Protein AF-A0A960UXB4-F1 (afdb_monomer)

Sequence (337 aa):
MNRWVFRNRTFFLVSVAIFFSSYALIRAERFGGFSSLIGFGCLQDSVCFARLNSHVIPEHAAVFPTGGYDGQFYYYVAAGLYGNQDILDLSSALKDSPGSGRIFVDSLGFRIPRIGFPLLSGWLFLFGASALSFGMPVLLLLSHLLSCWFLFRMRPSAAWLYGFNPVSLLSFGLNLAEPLAMSLAIFASIAMIRPGGMTGSAGNAFRWWSALLALFLALISKETMFVPGVALGWLFLLSAWNRSAAMGTGIKQLMSPPGPVDPAGVGRQKDRSGAVAGLYAIASYWSLPFWIFLAGLAALIWYYIAGFFSGESAAGKLQIPFLGLMDFLRSGQGLSG

Radius of gyration: 26.24 Å; Cα contacts (8 Å, |Δi|>4): 413; chains: 1; bounding box: 66×51×86 Å

Secondary structure (DSSP, 8-state):
--TTGGG-HHHHHHHHHHHHHHHHHHHHHHTTSGGGGT-EEEETTTEEHHHHTGGGS-TT--EESS---HHHHHHHHHHHHHHT--EEEHHHHTTS-TTSS-EEES-HHHHGGGTHHHHHHGGGGGG-HHHHHHHHHHHHHHHHHHHHHHHHHH-HHHHHHHHT-HHHHHHHHTT-SHHHHHHHHHHHHHHHHSPP---SHHHHHHHHHHHHHHHHHHHHH-GGGHHHHHHHHHHHHHHHHHHHHHHHHHHHHHHSPPPSPPS--------HHHHHHHHHHHHHHHHHHHHHHHHHHHHHHHHHHTTTTSSSSTTTTTTHHHHHHHHHHHGGG----

Solvent-accessible surface area (backbone atoms only — not comparable to full-atom values): 17947 Å² total; per-residue (Å²): 133,68,74,65,60,80,67,34,64,67,60,50,51,52,50,39,50,50,54,53,50,52,53,52,48,55,47,12,68,77,44,72,33,69,47,34,41,36,26,35,14,12,50,86,92,80,51,46,48,46,67,45,32,47,92,64,51,43,97,76,49,36,72,36,81,61,56,48,43,74,12,32,52,40,48,48,52,9,43,17,72,54,64,78,27,60,76,39,35,47,82,54,53,81,80,50,70,82,73,77,69,44,35,62,40,90,42,53,56,65,45,61,62,34,40,32,42,22,65,74,41,14,70,35,34,75,72,33,45,57,41,27,54,55,43,46,51,50,50,36,51,52,32,41,50,50,36,30,53,57,35,39,76,75,40,50,70,60,14,55,56,58,55,69,28,64,67,52,52,51,31,49,53,42,35,41,46,59,41,40,21,51,24,27,39,51,51,15,49,52,51,68,70,49,83,73,87,51,92,47,74,66,52,48,49,52,42,50,52,54,18,52,50,27,38,49,47,10,32,33,16,31,70,76,38,34,55,63,37,36,52,50,13,49,55,39,43,53,52,35,49,55,50,45,53,60,47,49,53,53,50,49,62,72,67,49,76,80,69,90,73,72,96,78,74,88,79,80,80,74,61,61,67,57,56,52,51,49,51,53,51,46,54,60,56,43,48,62,26,50,51,43,28,50,50,20,50,50,50,52,51,49,41,51,75,41,38,49,76,67,53,81,35,70,69,58,52,67,66,49,70,57,51,57,48,48,50,57,59,52,65,67,71,66,84,80,126

Mean predicted aligned error: 11.7 Å

Structure (mmCIF, N/CA/C/O backbone):
data_AF-A0A960UXB4-F1
#
_entry.id   AF-A0A960UXB4-F1
#
loop_
_atom_site.group_PDB
_atom_site.id
_atom_site.type_symbol
_atom_site.label_atom_id
_atom_site.label_alt_id
_atom_site.label_comp_id
_atom_site.label_asym_id
_atom_site.label_entity_id
_atom_site.label_seq_id
_atom_site.pdbx_PDB_ins_code
_atom_site.Cartn_x
_atom_site.Cartn_y
_atom_site.Cartn_z
_atom_site.occupancy
_atom_site.B_iso_or_equiv
_atom_site.auth_seq_id
_atom_site.auth_comp_id
_atom_site.auth_asym_id
_atom_site.auth_atom_id
_atom_site.pdbx_PDB_model_num
ATOM 1 N N . MET A 1 1 ? -1.857 -34.295 -10.581 1.00 56.06 1 MET A N 1
ATOM 2 C CA . MET A 1 1 ? -2.629 -33.079 -10.944 1.00 56.06 1 MET A CA 1
ATOM 3 C C . MET A 1 1 ? -2.268 -32.628 -12.352 1.00 56.06 1 MET A C 1
ATOM 5 O O . MET A 1 1 ? -1.094 -32.632 -12.704 1.00 56.06 1 MET A O 1
ATOM 9 N N . ASN A 1 2 ? -3.263 -32.261 -13.160 1.00 64.94 2 ASN A N 1
ATOM 10 C CA . ASN A 1 2 ? -3.086 -31.929 -14.573 1.00 64.94 2 ASN A CA 1
ATOM 11 C C . ASN A 1 2 ? -2.408 -30.547 -14.733 1.00 64.94 2 ASN A C 1
ATOM 13 O O . ASN A 1 2 ? -2.932 -29.548 -14.239 1.00 64.94 2 ASN A O 1
ATOM 17 N N . ARG A 1 3 ? -1.248 -30.465 -15.411 1.00 71.25 3 ARG A N 1
ATOM 18 C CA . ARG A 1 3 ? -0.452 -29.218 -15.566 1.00 71.25 3 ARG A CA 1
ATOM 19 C C . ARG A 1 3 ? -1.244 -28.066 -16.200 1.00 71.25 3 ARG A C 1
ATOM 21 O O . ARG A 1 3 ? -0.897 -26.904 -16.007 1.00 71.25 3 ARG A O 1
ATOM 28 N N . TRP A 1 4 ? -2.313 -28.383 -16.925 1.00 71.75 4 TRP A N 1
ATOM 29 C CA . TRP A 1 4 ? -3.243 -27.420 -17.511 1.00 71.75 4 TRP A CA 1
ATOM 30 C C . TRP A 1 4 ? -3.971 -26.555 -16.474 1.00 71.75 4 TRP A C 1
ATOM 32 O O . TRP A 1 4 ? -4.127 -25.353 -16.684 1.00 71.75 4 TRP A O 1
ATOM 42 N N . VAL A 1 5 ? -4.346 -27.127 -15.327 1.00 73.38 5 VAL A N 1
ATOM 43 C CA . VAL A 1 5 ? -5.081 -26.414 -14.267 1.00 73.38 5 VAL A CA 1
ATOM 44 C C . VAL A 1 5 ? -4.220 -25.298 -13.664 1.00 73.38 5 VAL A C 1
ATOM 46 O O . VAL A 1 5 ? -4.678 -24.170 -13.515 1.00 73.38 5 VAL A O 1
ATOM 49 N N . PHE A 1 6 ? -2.930 -25.559 -13.442 1.00 78.44 6 PHE A N 1
ATOM 50 C CA . PHE A 1 6 ? -1.979 -24.571 -12.912 1.00 78.44 6 PHE A CA 1
ATOM 51 C C . PHE A 1 6 ? -1.611 -23.450 -13.896 1.00 78.44 6 PHE A C 1
ATOM 53 O O . PHE A 1 6 ? -1.007 -22.452 -13.498 1.00 78.44 6 PHE A O 1
ATOM 60 N N . ARG A 1 7 ? -1.970 -23.590 -15.178 1.00 84.50 7 ARG A N 1
ATOM 61 C CA . ARG A 1 7 ? -1.804 -22.544 -16.202 1.00 84.50 7 ARG A CA 1
ATOM 62 C C . ARG A 1 7 ? -3.087 -21.742 -16.431 1.00 84.50 7 ARG A C 1
ATOM 64 O O . ARG A 1 7 ? -3.050 -20.744 -17.147 1.00 84.50 7 ARG A O 1
ATOM 71 N N . ASN A 1 8 ? -4.200 -22.132 -15.810 1.00 91.50 8 ASN A N 1
ATOM 72 C CA . ASN A 1 8 ? -5.455 -21.401 -15.900 1.00 91.50 8 ASN A CA 1
ATOM 73 C C . ASN A 1 8 ? -5.441 -20.201 -14.937 1.00 91.50 8 ASN A C 1
ATOM 75 O O . ASN A 1 8 ? -5.492 -20.352 -13.716 1.00 91.50 8 ASN A O 1
ATOM 79 N N . ARG A 1 9 ? -5.388 -18.990 -15.507 1.00 93.81 9 ARG A N 1
ATOM 80 C CA . ARG A 1 9 ? -5.349 -17.728 -14.753 1.00 93.81 9 ARG A CA 1
ATOM 81 C C . ARG A 1 9 ? -6.591 -17.519 -13.890 1.00 93.81 9 ARG A C 1
ATOM 83 O O . ARG A 1 9 ? -6.467 -17.046 -12.768 1.00 93.81 9 ARG A O 1
ATOM 90 N N . THR A 1 10 ? -7.774 -17.834 -14.412 1.00 94.38 10 THR A N 1
ATOM 91 C CA . THR A 1 10 ? -9.035 -17.643 -13.683 1.00 94.38 10 THR A CA 1
ATOM 92 C C . THR A 1 10 ? -9.085 -18.569 -12.477 1.00 94.38 10 THR A C 1
ATOM 94 O O . THR A 1 10 ? -9.343 -18.106 -11.373 1.00 94.38 10 THR A O 1
ATOM 97 N N . PHE A 1 11 ? -8.737 -19.845 -12.666 1.00 94.62 11 PHE A N 1
ATOM 98 C CA . PHE A 1 11 ? -8.636 -20.811 -11.570 1.00 94.62 11 PHE A CA 1
ATOM 99 C C . PHE A 1 11 ? -7.655 -20.347 -10.484 1.00 94.62 11 PHE A C 1
ATOM 101 O O . PHE A 1 11 ? -7.987 -20.369 -9.301 1.00 94.62 11 PHE A O 1
ATOM 108 N N . PHE A 1 12 ? -6.470 -19.874 -10.883 1.00 95.75 12 PHE A N 1
ATOM 109 C CA . PHE A 1 12 ? -5.480 -19.323 -9.960 1.00 95.75 12 PHE A CA 1
ATOM 110 C C . PHE A 1 12 ? -6.030 -18.137 -9.149 1.00 95.75 12 PHE A C 1
ATOM 112 O O . PHE A 1 12 ? -5.961 -18.156 -7.924 1.00 95.75 12 PHE A O 1
ATOM 119 N N . LEU A 1 13 ? -6.610 -17.129 -9.810 1.00 97.00 13 LEU A N 1
ATOM 120 C CA . LEU A 1 13 ? -7.122 -15.930 -9.135 1.00 97.00 13 LEU A CA 1
ATOM 121 C C . LEU A 1 13 ? -8.281 -16.245 -8.189 1.00 97.00 13 LEU A C 1
ATOM 123 O O . LEU A 1 13 ? -8.314 -15.718 -7.082 1.00 97.00 13 LEU A O 1
ATOM 127 N N . VAL A 1 14 ? -9.190 -17.135 -8.595 1.00 96.88 14 VAL A N 1
ATOM 128 C CA . VAL A 1 14 ? -10.277 -17.618 -7.731 1.00 96.88 14 VAL A CA 1
ATOM 129 C C . VAL A 1 14 ? -9.710 -18.347 -6.514 1.00 96.88 14 VAL A C 1
ATOM 131 O O . VAL A 1 14 ? -10.166 -18.110 -5.402 1.00 96.88 14 VAL A O 1
ATOM 134 N N . SER A 1 15 ? -8.676 -19.172 -6.693 1.00 96.38 15 SER A N 1
ATOM 135 C CA . SER A 1 15 ? -8.033 -19.882 -5.580 1.00 96.38 15 SER A CA 1
ATOM 136 C C . SER A 1 15 ? -7.395 -18.915 -4.575 1.00 96.38 15 SER A C 1
ATOM 138 O O . SER A 1 15 ? -7.552 -19.097 -3.371 1.00 96.38 15 SER A O 1
ATOM 140 N N . VAL A 1 16 ? -6.717 -17.864 -5.053 1.00 96.69 16 VAL A N 1
ATOM 141 C CA . VAL A 1 16 ? -6.145 -16.813 -4.190 1.00 96.69 16 VAL A CA 1
ATOM 142 C C . VAL A 1 16 ? -7.248 -16.037 -3.468 1.00 96.69 16 VAL A C 1
ATOM 144 O O . VAL A 1 16 ? -7.142 -15.810 -2.265 1.00 96.69 16 VAL A O 1
ATOM 147 N N . ALA A 1 17 ? -8.322 -15.668 -4.174 1.00 97.12 17 ALA A N 1
ATOM 148 C CA . ALA A 1 17 ? -9.453 -14.960 -3.581 1.00 97.12 17 ALA A CA 1
ATOM 149 C C . ALA A 1 17 ? -10.102 -15.786 -2.463 1.00 97.12 17 ALA A C 1
ATOM 151 O O . ALA A 1 17 ? -10.244 -15.287 -1.353 1.00 97.12 17 ALA A O 1
ATOM 152 N N . ILE A 1 18 ? -10.402 -17.064 -2.720 1.00 96.94 18 ILE A N 1
ATOM 153 C CA . ILE A 1 18 ? -10.949 -17.980 -1.711 1.00 96.94 18 ILE A CA 1
ATOM 154 C C . ILE A 1 18 ? -9.996 -18.091 -0.522 1.00 96.94 18 ILE A C 1
ATOM 156 O O . ILE A 1 18 ? -10.441 -17.988 0.611 1.00 96.94 18 ILE A O 1
ATOM 160 N N . PHE A 1 19 ? -8.692 -18.251 -0.748 1.00 95.19 19 PHE A N 1
ATOM 161 C CA . PHE A 1 19 ? -7.721 -18.377 0.339 1.00 95.19 19 PHE A CA 1
ATOM 162 C C . PHE A 1 19 ? -7.719 -17.159 1.282 1.00 95.19 19 PHE A C 1
ATOM 164 O O . PHE A 1 19 ? -7.790 -17.319 2.501 1.00 95.19 19 PHE A O 1
ATOM 171 N N . PHE A 1 20 ? -7.710 -15.944 0.727 1.00 95.00 20 PHE A N 1
ATOM 172 C CA . PHE A 1 20 ? -7.751 -14.705 1.510 1.00 95.00 20 PHE A CA 1
ATOM 173 C C . PHE A 1 20 ? -9.114 -14.485 2.174 1.00 95.00 20 PHE A C 1
ATOM 175 O O . PHE A 1 20 ? -9.176 -14.128 3.350 1.00 95.00 20 PHE A O 1
ATOM 182 N N . SER A 1 21 ? -10.209 -14.731 1.451 1.00 94.44 21 SER A N 1
ATOM 183 C CA . SER A 1 21 ? -11.565 -14.611 1.988 1.00 94.44 21 SER A CA 1
ATOM 184 C C . SER A 1 21 ? -11.824 -15.610 3.114 1.00 94.44 21 SER A C 1
ATOM 186 O O . SER A 1 21 ? -12.385 -15.223 4.131 1.00 94.44 21 SER A O 1
ATOM 188 N N . SER A 1 22 ? -11.365 -16.857 2.995 1.00 94.06 22 SER A N 1
ATOM 189 C CA . SER A 1 22 ? -11.476 -17.858 4.060 1.00 94.06 22 SER A CA 1
ATOM 190 C C . SER A 1 22 ? -10.736 -17.420 5.319 1.00 94.06 22 SER A C 1
ATOM 192 O O . SER A 1 22 ? -11.277 -17.527 6.415 1.00 94.06 22 SER A O 1
ATOM 194 N N . TYR A 1 23 ? -9.530 -16.862 5.180 1.00 91.06 23 TYR A N 1
ATOM 195 C CA . TYR A 1 23 ? -8.810 -16.300 6.322 1.00 91.06 23 TYR A CA 1
ATOM 196 C C . TYR A 1 23 ? -9.574 -15.126 6.961 1.00 91.06 23 TYR A C 1
ATOM 198 O O . TYR A 1 23 ? -9.710 -15.073 8.184 1.00 91.06 23 TYR A O 1
ATOM 206 N N . ALA A 1 24 ? -10.111 -14.209 6.147 1.00 90.31 24 ALA A N 1
ATOM 207 C CA . ALA A 1 24 ? -10.915 -13.091 6.637 1.00 90.31 24 ALA A CA 1
ATOM 208 C C . ALA A 1 24 ? -12.167 -13.565 7.391 1.00 90.31 24 ALA A C 1
ATOM 210 O O . ALA A 1 24 ? -12.481 -13.018 8.444 1.00 90.31 24 ALA A O 1
ATOM 211 N N . LEU A 1 25 ? -12.847 -14.594 6.877 1.00 90.75 25 LEU A N 1
ATOM 212 C CA . LEU A 1 25 ? -14.035 -15.186 7.491 1.00 90.75 25 LEU A CA 1
ATOM 213 C C . LEU A 1 25 ? -13.713 -15.842 8.834 1.00 90.75 25 LEU A C 1
ATOM 215 O O . LEU A 1 25 ? -14.368 -15.522 9.818 1.00 90.75 25 LEU A O 1
ATOM 219 N N . ILE A 1 26 ? -12.665 -16.670 8.904 1.00 88.62 26 ILE A N 1
ATOM 220 C CA . ILE A 1 26 ? -12.222 -17.302 10.160 1.00 88.62 26 ILE A CA 1
ATOM 221 C C . ILE A 1 26 ? -11.907 -16.234 11.214 1.00 88.62 26 ILE A C 1
ATOM 223 O O . ILE A 1 26 ? -12.262 -16.365 12.386 1.00 88.62 26 ILE A O 1
ATOM 227 N N . ARG A 1 27 ? -11.248 -15.146 10.805 1.00 85.06 27 ARG A N 1
ATOM 228 C CA . ARG A 1 27 ? -10.934 -14.031 11.698 1.00 85.06 27 ARG A CA 1
ATOM 229 C C . ARG A 1 27 ? -12.187 -13.261 12.125 1.00 85.06 27 ARG A C 1
ATOM 231 O O . ARG A 1 27 ? -12.302 -12.898 13.293 1.00 85.06 27 ARG A O 1
ATOM 238 N N . ALA A 1 28 ? -13.120 -13.019 11.210 1.00 85.94 28 ALA A N 1
ATOM 239 C CA . ALA A 1 28 ? -14.381 -12.360 11.525 1.00 85.94 28 ALA A CA 1
ATOM 240 C C . ALA A 1 28 ? -15.196 -13.192 12.525 1.00 85.94 28 ALA A C 1
ATOM 242 O O . ALA A 1 28 ? -15.634 -12.659 13.539 1.00 85.94 28 ALA A O 1
ATOM 243 N N . GLU A 1 29 ? -15.324 -14.497 12.293 1.00 87.19 29 GLU A N 1
ATOM 244 C CA . GLU A 1 29 ? -16.042 -15.425 13.168 1.00 87.19 29 GLU A CA 1
ATOM 245 C C . GLU A 1 29 ? -15.417 -15.486 14.567 1.00 87.19 29 GLU A C 1
ATOM 247 O O . GLU A 1 29 ? -16.110 -15.321 15.569 1.00 87.19 29 GLU A O 1
ATOM 252 N N . ARG A 1 30 ? -14.088 -15.628 14.647 1.00 83.75 30 ARG A N 1
ATOM 253 C CA . ARG A 1 30 ? -13.377 -15.745 15.928 1.00 83.75 30 ARG A CA 1
ATOM 254 C C . ARG A 1 30 ? -13.457 -14.486 16.793 1.00 83.75 30 ARG A C 1
ATOM 256 O O . ARG A 1 30 ? -13.354 -14.587 18.012 1.00 83.75 30 ARG A O 1
ATOM 263 N N . PHE A 1 31 ? -13.592 -13.311 16.183 1.00 78.44 31 PHE A N 1
ATOM 264 C CA . PHE A 1 31 ? -13.447 -12.031 16.881 1.00 78.44 31 PHE A CA 1
ATOM 265 C C . PHE A 1 31 ? -14.668 -11.114 16.758 1.00 78.44 31 PHE A C 1
ATOM 267 O O . PHE A 1 31 ? -14.539 -9.895 16.851 1.00 78.44 31 PHE A O 1
ATOM 274 N N . GLY A 1 32 ? -15.854 -11.693 16.564 1.00 75.88 32 GLY A N 1
ATOM 275 C CA . GLY A 1 32 ? -17.117 -10.966 16.715 1.00 75.88 32 GLY A CA 1
ATOM 276 C C . GLY A 1 32 ? -17.494 -10.061 15.539 1.00 75.88 32 GLY A C 1
ATOM 277 O O . GLY A 1 32 ? -18.215 -9.089 15.732 1.00 75.88 32 GLY A O 1
ATOM 278 N N . GLY A 1 33 ? -17.030 -10.366 14.325 1.00 82.06 33 GLY A N 1
ATOM 279 C CA . GLY A 1 33 ? -17.507 -9.751 13.084 1.00 82.06 33 GLY A CA 1
ATOM 280 C C . GLY A 1 33 ? -16.412 -9.213 12.165 1.00 82.06 33 GLY A C 1
ATOM 281 O O . GLY A 1 33 ? -15.232 -9.167 12.500 1.00 82.06 33 GLY A O 1
ATOM 282 N N . PHE A 1 34 ? -16.813 -8.772 10.972 1.00 80.25 34 PHE A N 1
ATOM 283 C CA . PHE A 1 34 ? -15.906 -8.324 9.904 1.00 80.25 34 PHE A CA 1
ATOM 284 C C . PHE A 1 34 ? -15.084 -7.070 10.246 1.00 80.25 34 PHE A C 1
ATOM 286 O O . PHE A 1 34 ? -14.018 -6.860 9.672 1.00 80.25 34 PHE A O 1
ATOM 293 N N . SER A 1 35 ? -15.517 -6.262 11.215 1.00 76.88 35 SER A N 1
ATOM 294 C CA . SER A 1 35 ? -14.723 -5.144 11.744 1.00 76.88 35 SER A CA 1
ATOM 295 C C . SER A 1 35 ? -13.429 -5.587 12.437 1.00 76.88 35 SER A C 1
ATOM 297 O O . SER A 1 35 ? -12.514 -4.782 12.603 1.00 76.88 35 SER A O 1
ATOM 299 N N . SER A 1 36 ? -13.310 -6.864 12.821 1.00 78.56 36 SER A N 1
ATOM 300 C CA . SER A 1 36 ? -12.103 -7.408 13.454 1.00 78.56 36 SER A CA 1
ATOM 301 C C . SER A 1 36 ? -10.880 -7.451 12.516 1.00 78.56 36 SER A C 1
ATOM 303 O O . SER A 1 36 ? -9.744 -7.651 12.968 1.00 78.56 36 SER A O 1
ATOM 305 N N . LEU A 1 37 ? -11.086 -7.240 11.209 1.00 82.00 37 LEU A N 1
ATOM 306 C CA . LEU A 1 37 ? -10.025 -7.139 10.202 1.00 82.00 37 LEU A CA 1
ATOM 307 C C . LEU A 1 37 ? -9.164 -5.881 10.373 1.00 82.00 37 LEU A C 1
ATOM 309 O O . LEU A 1 37 ? -7.968 -5.938 10.114 1.00 82.00 37 LEU A O 1
ATOM 313 N N . ILE A 1 38 ? -9.729 -4.773 10.866 1.00 85.00 38 ILE A N 1
ATOM 314 C CA . ILE A 1 38 ? -8.946 -3.566 11.179 1.00 85.00 38 ILE A CA 1
ATOM 315 C C . ILE A 1 38 ? -8.147 -3.753 12.476 1.00 85.00 38 ILE A C 1
ATOM 317 O O . ILE A 1 38 ? -6.995 -3.333 12.559 1.00 85.00 38 ILE A O 1
ATOM 321 N N . GLY A 1 39 ? -8.738 -4.423 13.472 1.00 79.94 39 GLY A N 1
ATOM 322 C CA . GLY A 1 39 ? -8.079 -4.696 14.750 1.00 79.94 39 GLY A CA 1
ATOM 323 C C . GLY A 1 39 ? -7.913 -3.451 15.623 1.00 79.94 39 GLY A C 1
ATOM 324 O O . GLY A 1 39 ? -6.790 -3.117 15.994 1.00 79.94 39 GLY A O 1
ATOM 325 N N . PHE A 1 40 ? -9.014 -2.756 15.932 1.00 87.00 40 PHE A N 1
ATOM 326 C CA . PHE A 1 40 ? -8.994 -1.630 16.872 1.00 87.00 40 PHE A CA 1
ATOM 327 C C . PHE A 1 40 ? -8.628 -2.126 18.263 1.00 87.00 40 PHE A C 1
ATOM 329 O O . PHE A 1 40 ? -9.248 -3.059 18.759 1.00 87.00 40 PHE A O 1
ATOM 336 N N . GLY A 1 41 ? -7.655 -1.512 18.920 1.00 84.88 41 GLY A N 1
ATOM 337 C CA . GLY A 1 41 ? -7.202 -2.012 20.207 1.00 84.88 41 GLY A CA 1
ATOM 338 C C . GLY A 1 41 ? -6.569 -0.971 21.107 1.00 84.88 41 GLY A C 1
ATOM 339 O O . GLY A 1 41 ? -6.428 0.211 20.770 1.00 84.88 41 GLY A O 1
ATOM 340 N N . CYS A 1 42 ? -6.192 -1.445 22.287 1.00 79.25 42 CYS A N 1
ATOM 341 C CA . CYS A 1 42 ? -5.434 -0.686 23.264 1.00 79.25 42 CYS A CA 1
ATOM 342 C C . CYS A 1 42 ? -3.944 -1.098 23.236 1.00 79.25 42 CYS A C 1
ATOM 344 O O . CYS A 1 42 ? -3.590 -2.229 22.883 1.00 79.25 42 CYS A O 1
ATOM 346 N N . LEU A 1 43 ? -3.054 -0.163 23.571 1.00 70.31 43 LEU A N 1
ATOM 347 C CA . LEU A 1 43 ? -1.640 -0.446 23.835 1.00 70.31 43 LEU A CA 1
ATOM 348 C C . LEU A 1 43 ? -1.505 -0.973 25.271 1.00 70.31 43 LEU A C 1
ATOM 350 O O . LEU A 1 43 ? -2.268 -0.546 26.140 1.00 70.31 43 LEU A O 1
ATOM 354 N N . GLN A 1 44 ? -0.569 -1.902 25.507 1.00 56.72 44 GLN A N 1
ATOM 355 C CA . GLN A 1 44 ? -0.394 -2.538 26.818 1.00 56.72 44 GLN A CA 1
ATOM 356 C C . GLN A 1 44 ? -0.257 -1.478 27.931 1.00 56.72 44 GLN A C 1
ATOM 358 O O . GLN A 1 44 ? 0.602 -0.598 27.884 1.00 56.72 44 GLN A O 1
ATOM 363 N N . ASP A 1 45 ? -1.178 -1.588 28.890 1.00 51.12 45 ASP A N 1
ATOM 364 C CA . ASP A 1 45 ? -1.189 -1.023 30.243 1.00 51.12 45 ASP A CA 1
ATOM 365 C C . ASP A 1 45 ? -1.462 0.475 30.467 1.00 51.12 45 ASP A C 1
ATOM 367 O O . ASP A 1 45 ? -1.371 0.925 31.607 1.00 51.12 45 ASP A O 1
ATOM 371 N N . SER A 1 46 ? -1.881 1.276 29.473 1.00 61.09 46 SER A N 1
ATOM 372 C CA . SER A 1 46 ? -2.299 2.666 29.798 1.00 61.09 46 SER A CA 1
ATOM 373 C C . SER A 1 46 ? -3.184 3.405 28.794 1.00 61.09 46 SER A C 1
ATOM 375 O O . SER A 1 46 ? -4.002 4.228 29.208 1.00 61.09 46 SER A O 1
ATOM 377 N N . VAL A 1 47 ? -3.061 3.146 27.488 1.00 74.38 47 VAL A N 1
ATOM 378 C CA . VAL A 1 47 ? -3.708 3.980 26.460 1.00 74.38 47 VAL A CA 1
ATOM 379 C C . VAL A 1 47 ? -4.546 3.142 25.507 1.00 74.38 47 VAL A C 1
ATOM 381 O O . VAL A 1 47 ? -4.027 2.323 24.745 1.00 74.38 47 VAL A O 1
ATOM 384 N N . CYS A 1 48 ? -5.854 3.408 25.487 1.00 84.69 48 CYS A N 1
ATOM 385 C CA . CYS A 1 48 ? -6.755 2.798 24.521 1.00 84.69 48 CYS A CA 1
ATOM 386 C C . CYS A 1 48 ? -7.099 3.747 23.369 1.00 84.69 48 CYS A C 1
ATOM 388 O O . CYS A 1 48 ? -7.987 4.593 23.490 1.00 84.69 48 CYS A O 1
ATOM 390 N N . PHE A 1 49 ? -6.432 3.568 22.224 1.00 86.62 49 PHE A N 1
ATOM 391 C CA . PHE A 1 49 ? -6.684 4.366 21.019 1.00 86.62 49 PHE A CA 1
ATOM 392 C C . PHE A 1 49 ? -8.109 4.212 20.496 1.00 86.62 49 PHE A C 1
ATOM 394 O O . PHE A 1 49 ? -8.679 5.189 20.020 1.00 86.62 49 PHE A O 1
ATOM 401 N N . ALA A 1 50 ? -8.705 3.026 20.639 1.00 88.12 50 ALA A N 1
ATOM 402 C CA . ALA A 1 50 ? -10.105 2.823 20.286 1.00 88.12 50 ALA A CA 1
ATOM 403 C C . ALA A 1 50 ? -11.047 3.728 21.100 1.00 88.12 50 ALA A C 1
ATOM 405 O O . ALA A 1 50 ? -11.993 4.293 20.564 1.00 88.12 50 ALA A O 1
ATOM 406 N N . ARG A 1 51 ? -10.756 3.939 22.391 1.00 87.06 51 ARG A N 1
ATOM 407 C CA . ARG A 1 51 ? -11.550 4.835 23.243 1.00 87.06 51 ARG A CA 1
ATOM 408 C C . ARG A 1 51 ? -11.342 6.302 22.869 1.00 87.06 51 ARG A C 1
ATOM 410 O O . ARG A 1 51 ? -12.318 7.044 22.776 1.00 87.06 51 ARG A O 1
ATOM 417 N N . LEU A 1 52 ? -10.089 6.702 22.639 1.00 87.44 52 LEU A N 1
ATOM 418 C CA . LEU A 1 52 ? -9.740 8.071 22.237 1.00 87.44 52 LEU A CA 1
ATOM 419 C C . LEU A 1 52 ? -10.377 8.472 20.899 1.00 87.44 52 LEU A C 1
ATOM 421 O O . LEU A 1 52 ? -10.738 9.629 20.732 1.00 87.44 52 LEU A O 1
ATOM 425 N N . ASN A 1 53 ? -10.548 7.513 19.986 1.00 90.75 53 ASN A N 1
ATOM 426 C CA . ASN A 1 53 ? -11.094 7.718 18.643 1.00 90.75 53 ASN A CA 1
ATOM 427 C C . ASN A 1 53 ? -12.512 7.144 18.472 1.00 90.75 53 ASN A C 1
ATOM 429 O O . ASN A 1 53 ? -12.930 6.834 17.357 1.00 90.75 53 ASN A O 1
ATOM 433 N N . SER A 1 54 ? -13.254 6.955 19.565 1.00 89.94 54 SER A N 1
ATOM 434 C CA . SER A 1 54 ? -14.555 6.267 19.545 1.00 89.94 54 SER A CA 1
ATOM 435 C C . SER A 1 54 ? -15.595 6.919 18.625 1.00 89.94 54 SER A C 1
ATOM 437 O O . SER A 1 54 ? -16.457 6.222 18.101 1.00 89.94 54 SER A O 1
ATOM 439 N N . HIS A 1 55 ? -15.481 8.221 18.354 1.00 89.50 55 HIS A N 1
ATOM 440 C CA . HIS A 1 55 ? -16.382 8.976 17.476 1.00 89.50 55 HIS A CA 1
ATOM 441 C C . HIS A 1 55 ? -16.232 8.663 15.978 1.00 89.50 55 HIS A C 1
ATOM 443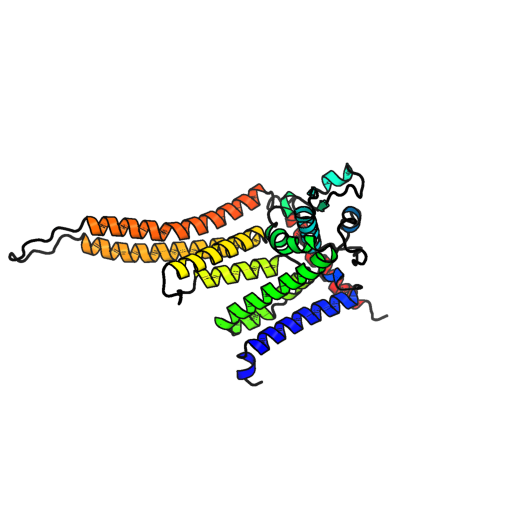 O O . HIS A 1 55 ? -17.102 9.046 15.201 1.00 89.50 55 HIS A O 1
ATOM 449 N N . VAL A 1 56 ? -15.154 7.990 15.551 1.00 91.19 56 VAL A N 1
ATOM 450 C CA . VAL A 1 56 ? -14.929 7.604 14.137 1.00 91.19 56 VAL A CA 1
ATOM 451 C C . VAL A 1 56 ? -14.942 6.098 13.900 1.00 91.19 56 VAL A C 1
ATOM 453 O O . VAL A 1 56 ? -14.785 5.647 12.762 1.00 91.19 56 VAL A O 1
ATOM 456 N N . ILE A 1 57 ? -15.097 5.302 14.953 1.00 91.00 57 ILE A N 1
ATOM 457 C CA . ILE A 1 57 ? -15.116 3.841 14.874 1.00 91.00 57 ILE A CA 1
ATOM 458 C C . ILE A 1 57 ? -16.559 3.372 14.614 1.00 91.00 57 ILE A C 1
ATOM 460 O O . ILE A 1 57 ? -17.494 3.980 15.130 1.00 91.00 57 ILE A O 1
ATOM 464 N N . PRO A 1 58 ? -16.779 2.302 13.825 1.00 90.12 58 PRO A N 1
ATOM 465 C CA . PRO A 1 58 ? -18.115 1.729 13.660 1.00 90.12 58 PRO A CA 1
ATOM 466 C C . PRO A 1 58 ? -18.720 1.282 15.002 1.00 90.12 58 PRO A C 1
ATOM 468 O O . PRO A 1 58 ? -18.024 0.681 15.816 1.00 90.12 58 PRO A O 1
ATOM 471 N N . GLU A 1 59 ? -20.026 1.484 15.201 1.00 86.12 59 GLU A N 1
ATOM 472 C CA . GLU A 1 59 ? -20.726 1.209 16.475 1.00 86.12 59 GLU A CA 1
ATOM 473 C C . GLU A 1 59 ? -20.579 -0.235 16.989 1.00 86.12 59 GLU A C 1
ATOM 475 O O . GLU A 1 59 ? -20.636 -0.485 18.191 1.00 86.12 59 GLU A O 1
ATOM 480 N N . HIS A 1 60 ? -20.364 -1.197 16.090 1.00 82.94 60 HIS A N 1
ATOM 481 C CA . HIS A 1 60 ? -20.216 -2.620 16.416 1.00 82.94 60 HIS A CA 1
ATOM 482 C C . HIS A 1 60 ? -18.790 -3.136 16.202 1.00 82.94 60 HIS A C 1
ATOM 484 O O . HIS A 1 60 ? -18.581 -4.331 15.992 1.00 82.94 60 HIS A O 1
ATOM 490 N N . ALA A 1 61 ? -17.798 -2.246 16.193 1.00 86.75 61 ALA A N 1
ATOM 491 C CA . ALA A 1 61 ? -16.426 -2.659 15.979 1.00 86.75 61 ALA A CA 1
ATOM 492 C C . ALA A 1 61 ? -15.871 -3.431 17.183 1.00 86.75 61 ALA A C 1
ATOM 494 O O . ALA A 1 61 ? -15.925 -2.970 18.322 1.00 86.75 61 ALA A O 1
ATOM 495 N N . ALA A 1 62 ? -15.274 -4.590 16.913 1.00 83.62 62 ALA A N 1
ATOM 496 C CA . ALA A 1 62 ? -14.527 -5.337 17.915 1.00 83.62 62 ALA A CA 1
ATOM 497 C C . ALA A 1 62 ? -13.317 -4.518 18.399 1.00 83.62 62 ALA A C 1
ATOM 499 O O . ALA A 1 62 ? -12.477 -4.111 17.588 1.00 83.62 62 ALA A O 1
ATOM 500 N N . VAL A 1 63 ? -13.231 -4.303 19.716 1.00 86.00 63 VAL A N 1
ATOM 501 C CA . VAL A 1 63 ? -12.109 -3.622 20.372 1.00 86.00 63 VAL A CA 1
ATOM 502 C C . VAL A 1 63 ? -11.299 -4.634 21.171 1.00 86.00 63 VAL A C 1
ATOM 504 O O . VAL A 1 63 ? -11.807 -5.273 22.090 1.00 86.00 63 VAL A O 1
ATOM 507 N N . PHE A 1 64 ? -10.026 -4.772 20.821 1.00 81.94 64 PHE A N 1
ATOM 508 C CA . PHE A 1 64 ? -9.116 -5.723 21.435 1.00 81.94 64 PHE A CA 1
ATOM 509 C C . PHE A 1 64 ? -8.438 -5.126 22.679 1.00 81.94 64 PHE A C 1
ATOM 511 O O . PHE A 1 64 ? -7.934 -3.998 22.624 1.00 81.94 64 PHE A O 1
ATOM 518 N N . PRO A 1 65 ? -8.383 -5.875 23.796 1.00 72.88 65 PRO A N 1
ATOM 519 C CA . PRO A 1 65 ? -7.794 -5.398 25.049 1.00 72.88 65 PRO A CA 1
ATOM 520 C C . PRO A 1 65 ? -6.281 -5.180 24.936 1.00 72.88 65 PRO A C 1
ATOM 522 O O . PRO A 1 65 ? -5.734 -4.273 25.557 1.00 72.88 65 PRO A O 1
ATOM 525 N N . THR A 1 66 ? -5.612 -5.975 24.104 1.00 65.81 66 THR A N 1
ATOM 526 C CA . THR A 1 66 ? -4.204 -5.824 23.751 1.00 65.81 66 THR A CA 1
ATOM 527 C C . THR A 1 66 ? -4.069 -5.916 22.236 1.00 65.81 66 THR A C 1
ATOM 529 O O . THR A 1 66 ? -4.645 -6.798 21.601 1.00 65.81 66 THR A O 1
ATOM 532 N N . GLY A 1 67 ? -3.310 -4.999 21.640 1.00 56.91 67 GLY A N 1
ATOM 533 C CA . GLY A 1 67 ? -2.944 -5.102 20.229 1.00 56.91 67 GLY A CA 1
ATOM 534 C C . GLY A 1 67 ? -3.859 -4.327 19.292 1.00 56.91 67 GLY A C 1
ATOM 535 O O . GLY A 1 67 ? -4.723 -4.880 18.617 1.00 56.91 67 GLY A O 1
ATOM 536 N N . GLY A 1 68 ? -3.565 -3.037 19.171 1.00 56.84 68 GLY A N 1
ATOM 537 C CA . GLY A 1 68 ? -3.838 -2.306 17.946 1.00 56.84 68 GLY A CA 1
ATOM 538 C C . GLY A 1 68 ? -2.668 -2.461 16.977 1.00 56.84 68 GLY A C 1
ATOM 539 O O . GLY A 1 68 ? -1.540 -2.089 17.302 1.00 56.84 68 GLY A O 1
ATOM 540 N N . TYR A 1 69 ? -2.918 -3.035 15.803 1.00 66.44 69 TYR A N 1
ATOM 541 C CA . TYR A 1 69 ? -1.904 -3.161 14.752 1.00 66.44 69 TYR A CA 1
ATOM 542 C C . TYR A 1 69 ? -1.816 -1.871 13.935 1.00 66.44 69 TYR A C 1
ATOM 544 O O . TYR A 1 69 ? -2.729 -1.051 13.965 1.00 66.44 69 TYR A O 1
ATOM 552 N N . ASP A 1 70 ? -0.750 -1.707 13.149 1.00 76.69 70 ASP A N 1
ATOM 553 C CA . ASP A 1 70 ? -0.572 -0.562 12.240 1.00 76.69 70 ASP A CA 1
ATOM 554 C C . ASP A 1 70 ? -1.837 -0.250 11.400 1.00 76.69 70 ASP A C 1
ATOM 556 O O . ASP A 1 70 ? -2.114 0.918 11.123 1.00 76.69 70 ASP A O 1
ATOM 560 N N . GLY A 1 71 ? -2.651 -1.270 11.088 1.00 85.19 71 GLY A N 1
ATOM 561 C CA . GLY A 1 71 ? -3.953 -1.155 10.423 1.00 85.19 71 GLY A CA 1
ATOM 562 C C . GLY A 1 71 ? -4.953 -0.191 11.071 1.00 85.19 71 GLY A C 1
ATOM 563 O O . GLY A 1 71 ? -5.602 0.567 10.348 1.00 85.19 71 GLY A O 1
ATOM 564 N N . GLN A 1 72 ? -5.050 -0.146 12.406 1.00 89.12 72 GLN A N 1
ATOM 565 C CA . GLN A 1 72 ? -5.970 0.778 13.087 1.00 89.12 72 GLN A CA 1
ATOM 566 C C . GLN A 1 72 ? -5.558 2.239 12.877 1.00 89.12 72 GLN A C 1
ATOM 568 O O . GLN A 1 72 ? -6.398 3.121 12.736 1.00 89.12 72 GLN A O 1
ATOM 573 N N . PHE A 1 73 ? -4.251 2.504 12.831 1.00 90.12 73 PHE A N 1
ATOM 574 C CA . PHE A 1 73 ? -3.743 3.861 12.678 1.00 90.12 73 PHE A CA 1
ATOM 575 C C . PHE A 1 73 ? -3.904 4.342 11.240 1.00 90.12 73 PHE A C 1
ATOM 577 O O . PHE A 1 73 ? -4.205 5.513 11.032 1.00 90.12 73 PHE A O 1
ATOM 584 N N . TYR A 1 74 ? -3.790 3.451 10.248 1.00 91.50 74 TYR A N 1
ATOM 585 C CA . TYR A 1 74 ? -4.164 3.795 8.874 1.00 91.50 74 TYR A CA 1
ATOM 586 C C . TYR A 1 74 ? -5.650 4.142 8.761 1.00 91.50 74 TYR A C 1
ATOM 588 O O . TYR A 1 74 ? -5.986 5.100 8.068 1.00 91.50 74 TYR A O 1
ATOM 596 N N . TYR A 1 75 ? -6.521 3.423 9.477 1.00 93.50 75 TYR A N 1
ATOM 597 C CA . TYR A 1 75 ? -7.943 3.760 9.551 1.00 93.50 75 TYR A CA 1
ATOM 598 C C . TYR A 1 75 ? -8.159 5.151 10.163 1.00 93.50 75 TYR A C 1
ATOM 600 O O . TYR A 1 75 ? -8.846 5.976 9.569 1.00 93.50 75 TYR A O 1
ATOM 608 N N . TYR A 1 76 ? -7.541 5.446 11.311 1.00 93.06 76 TYR A N 1
ATOM 609 C CA . TYR A 1 76 ? -7.678 6.748 11.972 1.00 93.06 76 TYR A CA 1
ATOM 610 C C . TYR A 1 76 ? -7.171 7.896 11.098 1.00 93.06 76 TYR A C 1
ATOM 612 O O . TYR A 1 76 ? -7.865 8.892 10.929 1.00 93.06 76 TYR A O 1
ATOM 620 N N . VAL A 1 77 ? -6.000 7.747 10.474 1.00 93.19 77 VAL A N 1
ATOM 621 C CA . VAL A 1 77 ? -5.472 8.766 9.555 1.00 93.19 77 VAL A CA 1
ATOM 622 C C . VAL A 1 77 ? -6.419 8.971 8.371 1.00 93.19 77 VAL A C 1
ATOM 624 O O . VAL A 1 77 ? -6.705 10.108 8.011 1.00 93.19 77 VAL A O 1
ATOM 627 N N . ALA A 1 78 ? -6.954 7.894 7.791 1.00 94.25 78 ALA A N 1
ATOM 628 C CA . ALA A 1 78 ? -7.920 7.981 6.699 1.00 94.25 78 ALA A CA 1
ATOM 629 C C . ALA A 1 78 ? -9.208 8.708 7.125 1.00 94.25 78 ALA A C 1
ATOM 631 O O . ALA A 1 78 ? -9.668 9.604 6.418 1.00 94.25 78 ALA A O 1
ATOM 632 N N . ALA A 1 79 ? -9.749 8.374 8.298 1.00 93.62 79 ALA A N 1
ATOM 633 C CA . ALA A 1 79 ? -10.909 9.049 8.869 1.00 93.62 79 ALA A CA 1
ATOM 634 C C . ALA A 1 79 ? -10.638 10.539 9.133 1.00 93.62 79 ALA A C 1
ATOM 636 O O . ALA A 1 79 ? -11.518 11.360 8.912 1.00 93.62 79 ALA A O 1
ATOM 637 N N . GLY A 1 80 ? -9.423 10.915 9.538 1.00 92.38 80 GLY A N 1
ATOM 638 C CA . GLY A 1 80 ? -9.073 12.315 9.810 1.00 92.38 80 GLY A CA 1
ATOM 639 C C . GLY A 1 80 ? -8.996 13.149 8.547 1.00 92.38 80 GLY A C 1
ATOM 640 O O . GLY A 1 80 ? -9.626 14.201 8.452 1.00 92.38 80 GLY A O 1
ATOM 641 N N . LEU A 1 81 ? -8.297 12.619 7.542 1.00 91.94 81 LEU A N 1
ATOM 642 C CA . LEU A 1 81 ? -8.135 13.268 6.242 1.00 91.94 81 LEU A CA 1
ATOM 643 C C . LEU A 1 81 ? -9.476 13.510 5.541 1.00 91.94 81 LEU A C 1
ATOM 645 O O . LEU A 1 81 ? -9.670 14.567 4.949 1.00 91.94 81 LEU A O 1
ATOM 649 N N . TYR A 1 82 ? -10.396 12.544 5.603 1.00 93.38 82 TYR A N 1
ATOM 650 C CA . TYR A 1 82 ? -11.667 12.605 4.871 1.00 93.38 82 TYR A CA 1
ATOM 651 C C . TYR A 1 82 ? -12.866 13.017 5.729 1.00 93.38 82 TYR A C 1
ATOM 653 O O . TYR A 1 82 ? -13.904 13.386 5.187 1.00 93.38 82 TYR A O 1
ATOM 661 N N . GLY A 1 83 ? -12.730 12.987 7.053 1.00 88.94 83 GLY A N 1
ATOM 662 C CA . GLY A 1 83 ? -13.703 13.503 8.015 1.00 88.94 83 GLY A CA 1
ATOM 663 C C . GLY A 1 83 ? -13.464 14.959 8.411 1.00 88.94 83 GLY A C 1
ATOM 664 O O . GLY A 1 83 ? -14.226 15.482 9.220 1.00 88.94 83 GLY A O 1
ATOM 665 N N . ASN A 1 84 ? -12.426 15.601 7.859 1.00 86.50 84 ASN A N 1
ATOM 666 C CA . ASN A 1 84 ? -11.999 16.959 8.203 1.00 86.50 84 ASN A CA 1
ATOM 667 C C . ASN A 1 84 ? -11.747 17.129 9.714 1.00 86.50 84 ASN A C 1
ATOM 669 O O . ASN A 1 84 ? -12.247 18.062 10.341 1.00 86.50 84 ASN A O 1
ATOM 673 N N . GLN A 1 85 ? -11.010 16.181 10.300 1.00 88.19 85 GLN A N 1
ATOM 674 C CA . GLN A 1 85 ? -10.667 16.171 11.723 1.00 88.19 85 GLN A CA 1
ATOM 675 C C . GLN A 1 85 ? -9.163 16.352 11.908 1.00 88.19 85 GLN A C 1
ATOM 677 O O . GLN A 1 85 ? -8.360 15.766 11.178 1.00 88.19 85 GLN A O 1
ATOM 682 N N . ASP A 1 86 ? -8.784 17.117 12.929 1.00 89.38 86 ASP A N 1
ATOM 683 C CA . ASP A 1 86 ? -7.381 17.293 13.290 1.00 89.38 86 ASP A CA 1
ATOM 684 C C . ASP A 1 86 ? -6.780 15.964 13.759 1.00 89.38 86 ASP A C 1
ATOM 686 O O . ASP A 1 86 ? -7.346 15.287 14.621 1.00 89.38 86 ASP A O 1
ATOM 690 N N . ILE A 1 87 ? -5.613 15.610 13.218 1.00 90.12 87 ILE A N 1
ATOM 691 C CA . ILE A 1 87 ? -4.848 14.428 13.627 1.00 90.12 87 ILE A CA 1
ATOM 692 C C . ILE A 1 87 ? -3.726 14.889 14.553 1.00 90.12 87 ILE A C 1
ATOM 694 O O . ILE A 1 87 ? -2.850 15.655 14.151 1.00 90.12 87 ILE A O 1
ATOM 698 N N . LEU A 1 88 ? -3.742 14.404 15.787 1.00 88.69 88 LEU A N 1
ATOM 699 C CA . LEU A 1 88 ? -2.801 14.755 16.838 1.00 88.69 88 LEU A CA 1
ATOM 700 C C . LEU A 1 88 ? -2.010 13.538 17.316 1.00 88.69 88 LEU A C 1
ATOM 702 O O . LEU A 1 88 ? -2.459 12.391 17.253 1.00 88.69 88 LEU A O 1
ATOM 706 N N . ASP A 1 89 ? -0.816 13.817 17.825 1.00 86.44 89 ASP A N 1
ATOM 707 C CA . ASP A 1 89 ? 0.009 12.830 18.509 1.00 86.44 89 ASP A CA 1
ATOM 708 C C . ASP A 1 89 ? -0.568 12.504 19.898 1.00 86.44 89 ASP A C 1
ATOM 710 O O . ASP A 1 89 ? -1.263 13.318 20.517 1.00 86.44 89 ASP A O 1
ATOM 714 N N . LEU A 1 90 ? -0.242 11.326 20.422 1.00 82.19 90 LEU A N 1
ATOM 715 C CA . LEU A 1 90 ? -0.683 10.861 21.732 1.00 82.19 90 LEU A CA 1
ATOM 716 C C . LEU A 1 90 ? -0.244 11.811 22.857 1.00 82.19 90 LEU A C 1
ATOM 718 O O . LEU A 1 90 ? -0.965 11.982 23.838 1.00 82.19 90 LEU A O 1
ATOM 722 N N . SER A 1 91 ? 0.911 12.463 22.717 1.00 80.19 91 SER A N 1
ATOM 723 C CA . SER A 1 91 ? 1.404 13.445 23.694 1.00 80.19 91 SER A CA 1
ATOM 724 C C . SER A 1 91 ? 0.452 14.636 23.885 1.00 80.19 91 SER A C 1
ATOM 726 O O . SER A 1 91 ? 0.395 15.207 24.977 1.00 80.19 91 SER A O 1
ATOM 728 N N . SER A 1 92 ? -0.345 14.974 22.868 1.00 78.12 92 SER A N 1
ATOM 729 C CA . SER A 1 92 ? -1.379 16.012 22.938 1.00 78.12 92 SER A CA 1
ATOM 730 C C . SER A 1 92 ? -2.651 15.530 23.638 1.00 78.12 92 SER A C 1
ATOM 732 O O . SER A 1 92 ? -3.348 16.334 24.252 1.00 78.12 92 SER A O 1
ATOM 734 N N . ALA A 1 93 ? -2.928 14.221 23.620 1.00 72.69 93 ALA A N 1
ATOM 735 C CA . ALA A 1 93 ? -4.115 13.636 24.250 1.00 72.69 93 ALA A CA 1
ATOM 736 C C . ALA A 1 93 ? -4.139 13.830 25.776 1.00 72.69 93 ALA A C 1
ATOM 738 O O . ALA A 1 93 ? -5.205 13.844 26.375 1.00 72.69 93 ALA A O 1
ATOM 739 N N . LEU A 1 94 ? -2.976 14.021 26.410 1.00 67.62 94 LEU A N 1
ATOM 740 C CA . LEU A 1 94 ? -2.874 14.311 27.847 1.00 67.62 94 LEU A CA 1
ATOM 741 C C . LEU A 1 94 ? -3.365 15.720 28.221 1.00 67.62 94 LEU A C 1
ATOM 743 O O . LEU A 1 94 ? -3.568 15.999 29.400 1.00 67.62 94 LEU A O 1
ATOM 747 N N . LYS A 1 95 ? -3.522 16.614 27.237 1.00 67.00 95 LYS A N 1
ATOM 748 C CA . LYS A 1 95 ? -3.967 18.003 27.433 1.00 67.00 95 LYS A CA 1
ATOM 749 C C . LYS A 1 95 ? -5.413 18.236 26.994 1.00 67.00 95 LYS A C 1
ATOM 751 O O . LYS A 1 95 ? -6.005 19.230 27.402 1.00 67.00 95 LYS A O 1
ATOM 756 N N . ASP A 1 96 ? -5.970 17.331 26.194 1.00 62.62 96 ASP A N 1
ATOM 757 C CA . ASP A 1 96 ? -7.313 17.437 25.631 1.00 62.62 96 ASP A CA 1
ATOM 758 C C . ASP A 1 96 ? -8.287 16.461 26.305 1.00 62.62 96 ASP A C 1
ATOM 760 O O . ASP A 1 96 ? -7.918 15.369 26.735 1.00 62.62 96 ASP A O 1
ATOM 764 N N . SER A 1 97 ? -9.568 16.831 26.373 1.00 58.72 97 SER A N 1
ATOM 765 C CA . SER A 1 97 ? -10.612 15.904 26.825 1.00 58.72 97 SER A CA 1
ATOM 766 C C . SER A 1 97 ? -10.891 14.818 25.769 1.00 58.72 97 SER A C 1
ATOM 768 O O . SER A 1 97 ? -10.920 15.129 24.573 1.00 58.72 97 SER A O 1
ATOM 770 N N . PRO A 1 98 ? -11.150 13.559 26.178 1.00 60.62 98 PRO A N 1
ATOM 771 C CA . PRO A 1 98 ? -11.599 12.509 25.266 1.00 60.62 98 PRO A CA 1
ATOM 772 C C . PRO A 1 98 ? -12.874 12.940 24.523 1.00 60.62 98 PRO A C 1
ATOM 774 O O . PRO A 1 98 ? -13.773 13.510 25.137 1.00 60.62 98 PRO A O 1
ATOM 777 N N . GLY A 1 99 ? -12.977 12.641 23.224 1.00 57.22 99 GLY A N 1
ATOM 778 C CA . GLY A 1 99 ? -14.183 12.936 22.435 1.00 57.22 99 GLY A CA 1
ATOM 779 C C . GLY A 1 99 ? -14.269 14.359 21.871 1.00 57.22 99 GLY A C 1
ATOM 780 O O . GLY A 1 99 ? -15.341 14.782 21.453 1.00 57.22 99 GLY A O 1
ATOM 781 N N . SER A 1 100 ? -13.154 15.092 21.799 1.00 63.78 100 SER A N 1
ATOM 782 C CA . SER A 1 100 ? -13.068 16.444 21.215 1.00 63.78 100 SER A CA 1
ATOM 783 C C . SER A 1 100 ? -13.319 16.521 19.697 1.00 63.78 100 SER A C 1
ATOM 785 O O . SER A 1 100 ? -13.142 17.581 19.101 1.00 63.78 100 SER A O 1
ATOM 787 N N . GLY A 1 101 ? -13.690 15.411 19.048 1.00 73.94 101 GLY A N 1
ATOM 788 C CA . GLY A 1 101 ? -13.794 15.307 17.589 1.00 73.94 101 GLY A CA 1
ATOM 789 C C . GLY A 1 101 ? -12.440 15.236 16.873 1.00 73.94 101 GLY A C 1
ATOM 790 O O . GLY A 1 101 ? -12.405 15.227 15.646 1.00 73.94 101 GLY A O 1
ATOM 791 N N . ARG A 1 102 ? -11.331 15.175 17.623 1.00 87.88 102 ARG A N 1
ATOM 792 C CA . ARG A 1 102 ? -9.966 15.031 17.103 1.00 87.88 102 ARG A CA 1
ATOM 793 C C . ARG A 1 102 ? -9.548 13.571 17.032 1.00 87.88 102 ARG A C 1
ATOM 795 O O . ARG A 1 102 ? -10.016 12.745 17.812 1.00 87.88 102 ARG A O 1
ATOM 802 N N . ILE A 1 103 ? -8.624 13.275 16.128 1.00 89.75 103 ILE A N 1
ATOM 803 C CA . ILE A 1 103 ? -8.061 11.943 15.948 1.00 89.75 103 ILE A CA 1
ATOM 804 C C . ILE A 1 103 ? -6.702 11.855 16.621 1.00 89.75 103 ILE A C 1
ATOM 806 O O . ILE A 1 103 ? -5.836 12.692 16.398 1.00 89.75 103 ILE A O 1
ATOM 810 N N . PHE A 1 104 ? -6.492 10.797 17.394 1.00 89.06 104 PHE A N 1
ATOM 811 C CA . PHE A 1 104 ? -5.242 10.545 18.098 1.00 89.06 104 PHE A CA 1
ATOM 812 C C . PHE A 1 104 ? -4.529 9.327 17.521 1.00 89.06 104 PHE A C 1
ATOM 814 O O . PHE A 1 104 ? -5.104 8.237 17.427 1.00 89.06 104 PHE A O 1
ATOM 821 N N . VAL A 1 105 ? -3.255 9.507 17.179 1.00 88.25 105 VAL A N 1
ATOM 822 C CA . VAL A 1 105 ? -2.351 8.448 16.714 1.00 88.25 105 VAL A CA 1
ATOM 823 C C . VAL A 1 105 ? -1.150 8.311 17.647 1.00 88.25 105 VAL A C 1
ATOM 825 O O . VAL A 1 105 ? -0.922 9.145 18.515 1.00 88.25 105 VAL A O 1
ATOM 828 N N . ASP A 1 106 ? -0.391 7.232 17.500 1.00 84.44 106 ASP A N 1
ATOM 829 C CA . ASP A 1 106 ? 0.782 6.936 18.328 1.00 84.44 106 ASP A CA 1
ATOM 830 C C . ASP A 1 106 ? 1.999 7.822 18.044 1.00 84.44 106 ASP A C 1
ATOM 832 O O . ASP A 1 106 ? 2.806 8.033 18.944 1.00 84.44 106 ASP A O 1
ATOM 836 N N . SER A 1 107 ? 2.166 8.277 16.800 1.00 83.06 107 SER A N 1
ATOM 837 C CA . SER A 1 107 ? 3.216 9.219 16.414 1.00 83.06 107 SER A CA 1
ATOM 838 C C . SER A 1 107 ? 2.913 9.863 15.065 1.00 83.06 107 SER A C 1
ATOM 840 O O . SER A 1 107 ? 2.837 9.178 14.043 1.00 83.06 107 SER A O 1
ATOM 842 N N . LEU A 1 108 ? 2.816 11.193 15.012 1.00 81.56 108 LEU A N 1
ATOM 843 C CA . LEU A 1 108 ? 2.612 11.893 13.736 1.00 81.56 108 LEU A CA 1
ATOM 844 C C . LEU A 1 108 ? 3.811 11.731 12.792 1.00 81.56 108 LEU A C 1
ATOM 846 O O . LEU A 1 108 ? 3.626 11.440 11.609 1.00 81.56 108 LEU A O 1
ATOM 850 N N . GLY A 1 109 ? 5.033 11.843 13.323 1.00 75.38 109 GLY A N 1
ATOM 851 C CA . GLY A 1 109 ? 6.272 11.685 12.550 1.00 75.38 109 GLY A CA 1
ATOM 852 C C . GLY A 1 109 ? 6.408 10.303 11.905 1.00 75.38 109 GLY A C 1
ATOM 853 O O . GLY A 1 109 ? 6.952 10.177 10.814 1.00 75.38 109 GLY A O 1
ATOM 854 N N . PHE A 1 110 ? 5.831 9.269 12.521 1.00 78.00 110 PHE A N 1
ATOM 855 C CA . PHE A 1 110 ? 5.796 7.921 11.956 1.00 78.00 110 PHE A CA 1
ATOM 856 C C . PHE A 1 110 ? 4.651 7.706 10.953 1.00 78.00 110 PHE A C 1
ATOM 858 O O . PHE A 1 110 ? 4.807 6.961 9.983 1.00 78.00 110 PHE A O 1
ATOM 865 N N . ARG A 1 111 ? 3.488 8.336 11.172 1.00 84.44 111 ARG A N 1
ATOM 866 C CA . ARG A 1 111 ? 2.270 8.093 10.376 1.00 84.44 111 ARG A CA 1
ATOM 867 C C . ARG A 1 111 ? 2.185 8.952 9.115 1.00 84.44 111 ARG A C 1
ATOM 869 O O . ARG A 1 111 ? 1.796 8.431 8.072 1.00 84.44 111 ARG A O 1
ATOM 876 N N . ILE A 1 112 ? 2.591 10.221 9.172 1.00 76.00 112 ILE A N 1
ATOM 877 C CA . ILE A 1 112 ? 2.537 11.149 8.026 1.00 76.00 112 ILE A CA 1
ATOM 878 C C . ILE A 1 112 ? 3.361 10.647 6.824 1.00 76.00 112 ILE A C 1
ATOM 880 O O . ILE A 1 112 ? 2.857 10.690 5.703 1.00 76.00 112 ILE A O 1
ATOM 884 N N . PRO A 1 113 ? 4.580 10.096 6.989 1.00 75.44 113 PRO A N 1
ATOM 885 C CA . PRO A 1 113 ? 5.342 9.567 5.855 1.00 75.44 113 PRO A CA 1
ATOM 886 C C . PRO A 1 113 ? 4.729 8.323 5.187 1.00 75.44 113 PRO A C 1
ATOM 888 O O . PRO A 1 113 ? 5.208 7.913 4.132 1.00 75.44 113 PRO A O 1
ATOM 891 N N . ARG A 1 114 ? 3.697 7.715 5.793 1.00 82.56 114 ARG A N 1
ATOM 892 C CA . ARG A 1 114 ? 3.007 6.493 5.336 1.00 82.56 114 ARG A CA 1
ATOM 893 C C . ARG A 1 114 ? 1.545 6.763 4.953 1.00 82.56 114 ARG A C 1
ATOM 895 O O . ARG A 1 114 ? 0.662 5.924 5.135 1.00 82.56 114 ARG A O 1
ATOM 902 N N . ILE A 1 115 ? 1.277 7.964 4.453 1.00 87.75 115 ILE A N 1
ATOM 903 C CA . ILE A 1 115 ? -0.067 8.472 4.162 1.00 87.75 115 ILE A CA 1
ATOM 904 C C . ILE A 1 115 ? -0.700 7.881 2.891 1.00 87.75 115 ILE A C 1
ATOM 906 O O . ILE A 1 115 ? -1.901 8.017 2.683 1.00 87.75 115 ILE A O 1
ATOM 910 N N . GLY A 1 116 ? 0.068 7.185 2.049 1.00 89.56 116 GLY A N 1
ATOM 911 C CA . GLY A 1 116 ? -0.401 6.648 0.770 1.00 89.56 116 GLY A CA 1
ATOM 912 C C . GLY A 1 116 ? -1.575 5.678 0.889 1.00 89.56 116 GLY A C 1
ATOM 913 O O . GLY A 1 116 ? -2.558 5.826 0.165 1.00 89.56 116 GLY A O 1
ATOM 914 N N . PHE A 1 117 ? -1.528 4.730 1.831 1.00 91.06 117 PHE A N 1
ATOM 915 C CA . PHE A 1 117 ? -2.654 3.820 2.051 1.00 91.06 117 PHE A CA 1
ATOM 916 C C . PHE A 1 117 ? -3.899 4.566 2.570 1.00 91.06 117 PHE A C 1
ATOM 918 O O . PHE A 1 117 ? -4.945 4.435 1.933 1.00 91.06 117 PHE A O 1
ATOM 925 N N . PRO A 1 118 ? -3.797 5.429 3.606 1.00 92.56 118 PRO A N 1
ATOM 926 C CA . PRO A 1 118 ? -4.894 6.305 4.016 1.00 92.56 118 PRO A CA 1
ATOM 927 C C . PRO A 1 118 ? -5.493 7.175 2.905 1.00 92.56 118 PRO A C 1
ATOM 929 O O . PRO A 1 118 ? -6.711 7.306 2.841 1.00 92.56 118 PRO A O 1
ATOM 932 N N . LEU A 1 119 ? -4.679 7.741 2.007 1.00 92.81 119 LEU A N 1
ATOM 933 C CA . LEU A 1 119 ? -5.170 8.528 0.864 1.00 92.81 119 LEU A CA 1
ATOM 934 C C . LEU A 1 119 ? -5.961 7.668 -0.122 1.00 92.81 119 LEU A C 1
ATOM 936 O O . LEU A 1 119 ? -6.979 8.094 -0.656 1.00 92.81 119 LEU A O 1
ATOM 940 N N . LEU A 1 120 ? -5.503 6.443 -0.373 1.00 92.06 120 LEU A N 1
ATOM 941 C CA . LEU A 1 120 ? -6.133 5.555 -1.348 1.00 92.06 120 LEU A CA 1
ATOM 942 C C . LEU A 1 120 ? -7.422 4.914 -0.827 1.00 92.06 120 LEU A C 1
ATOM 944 O O . LEU A 1 120 ? -8.303 4.599 -1.627 1.00 92.06 120 LEU A O 1
ATOM 948 N N . SER A 1 121 ? -7.555 4.724 0.487 1.00 92.88 121 SER A N 1
ATOM 949 C CA . SER A 1 121 ? -8.757 4.141 1.090 1.00 92.88 121 SER A CA 1
ATOM 950 C C . SER A 1 121 ? -9.713 5.161 1.701 1.00 92.88 121 SER A C 1
ATOM 952 O O . SER A 1 121 ? -10.899 4.874 1.822 1.00 92.88 121 SER A O 1
ATOM 954 N N . GLY A 1 122 ? -9.235 6.339 2.102 1.00 92.25 122 GLY A N 1
ATOM 955 C CA . GLY A 1 122 ? -9.990 7.254 2.959 1.00 92.25 122 GLY A CA 1
ATOM 956 C C . GLY A 1 122 ? -11.238 7.860 2.327 1.00 92.25 122 GLY A C 1
ATOM 957 O O . GLY A 1 122 ? -12.184 8.155 3.048 1.00 92.25 122 GLY A O 1
ATOM 958 N N . TRP A 1 123 ? -11.323 7.925 0.996 1.00 94.44 123 TRP A N 1
ATOM 959 C CA . TRP A 1 123 ? -12.547 8.339 0.298 1.00 94.44 123 TRP A CA 1
ATOM 960 C C . TRP A 1 123 ? -13.767 7.478 0.665 1.00 94.44 123 TRP A C 1
ATOM 962 O O . TRP A 1 123 ? -14.895 7.957 0.602 1.00 94.44 123 TRP A O 1
ATOM 972 N N . LEU A 1 124 ? -13.558 6.231 1.104 1.00 95.56 124 LEU A N 1
ATOM 973 C CA . LEU A 1 124 ? -14.626 5.359 1.596 1.00 95.56 124 LEU A CA 1
ATOM 974 C C . LEU A 1 124 ? -15.290 5.898 2.868 1.00 95.56 124 LEU A C 1
ATOM 976 O O . LEU A 1 124 ? -16.458 5.612 3.113 1.00 95.56 124 LEU A O 1
ATOM 980 N N . PHE A 1 125 ? -14.574 6.704 3.654 1.00 95.12 125 PHE A N 1
ATOM 981 C CA . PHE A 1 125 ? -15.104 7.333 4.861 1.00 95.12 125 PHE A CA 1
ATOM 982 C C . PHE A 1 125 ? -16.219 8.340 4.561 1.00 95.12 125 PHE A C 1
ATOM 984 O O . PHE A 1 125 ? -17.084 8.558 5.403 1.00 95.12 125 PHE A O 1
ATOM 991 N N . LEU A 1 126 ? -16.267 8.887 3.339 1.00 93.31 126 LEU A N 1
ATOM 992 C CA . LEU A 1 126 ? -17.366 9.745 2.880 1.00 93.31 126 LEU A CA 1
ATOM 993 C C . LEU A 1 126 ? -18.716 9.002 2.860 1.00 93.31 126 LEU A C 1
ATOM 995 O O . LEU A 1 126 ? -19.766 9.636 2.886 1.00 93.31 126 LEU A O 1
ATOM 999 N N . PHE A 1 127 ? -18.690 7.664 2.851 1.00 94.69 127 PHE A N 1
ATOM 1000 C CA . PHE A 1 127 ? -19.865 6.794 2.964 1.00 94.69 127 PHE A CA 1
ATOM 1001 C C . PHE A 1 127 ? -20.055 6.228 4.383 1.00 94.69 127 PHE A C 1
ATOM 1003 O O . PHE A 1 127 ? -20.895 5.354 4.597 1.00 94.69 127 PHE A O 1
ATOM 1010 N N . GLY A 1 128 ? -19.275 6.708 5.354 1.00 93.38 128 GLY A N 1
ATOM 1011 C CA . GLY A 1 128 ? -19.340 6.337 6.764 1.00 93.38 128 GLY A CA 1
ATOM 1012 C C . GLY A 1 128 ? -18.192 5.444 7.248 1.00 93.38 128 GLY A C 1
ATOM 1013 O O . GLY A 1 128 ? -17.472 4.805 6.478 1.00 93.38 128 GLY A O 1
ATOM 1014 N N . ALA A 1 129 ? -18.062 5.364 8.575 1.00 92.69 129 ALA A N 1
ATOM 1015 C CA . ALA A 1 129 ? -17.045 4.577 9.279 1.00 92.69 129 ALA A CA 1
ATOM 1016 C C . ALA A 1 129 ? -17.038 3.094 8.859 1.00 92.69 129 ALA A C 1
ATOM 1018 O O . ALA A 1 129 ? -15.990 2.501 8.589 1.00 92.69 129 ALA A O 1
ATOM 1019 N N . SER A 1 130 ? -18.226 2.497 8.733 1.00 92.81 130 SER A N 1
ATOM 1020 C CA . SER A 1 130 ? -18.383 1.103 8.307 1.00 92.81 130 SER A CA 1
ATOM 1021 C C . SER A 1 130 ? -17.865 0.867 6.886 1.00 92.81 130 SER A C 1
ATOM 1023 O O . SER A 1 130 ? -17.188 -0.130 6.642 1.00 92.81 130 SER A O 1
ATOM 1025 N N . ALA A 1 131 ? -18.121 1.793 5.955 1.00 93.94 131 ALA A N 1
ATOM 1026 C CA . ALA A 1 131 ? -17.662 1.670 4.573 1.00 93.94 131 ALA A CA 1
ATOM 1027 C C . ALA A 1 131 ? -16.129 1.690 4.478 1.00 93.94 131 ALA A C 1
ATOM 1029 O O . ALA A 1 131 ? -15.552 0.868 3.765 1.00 93.94 131 ALA A O 1
ATOM 1030 N N . LEU A 1 132 ? -15.460 2.556 5.248 1.00 94.56 132 LEU A N 1
ATOM 1031 C CA . LEU A 1 132 ? -13.998 2.555 5.351 1.00 94.56 132 LEU A CA 1
ATOM 1032 C C . LEU A 1 132 ? -13.474 1.237 5.945 1.00 94.56 132 LEU A C 1
ATOM 1034 O O 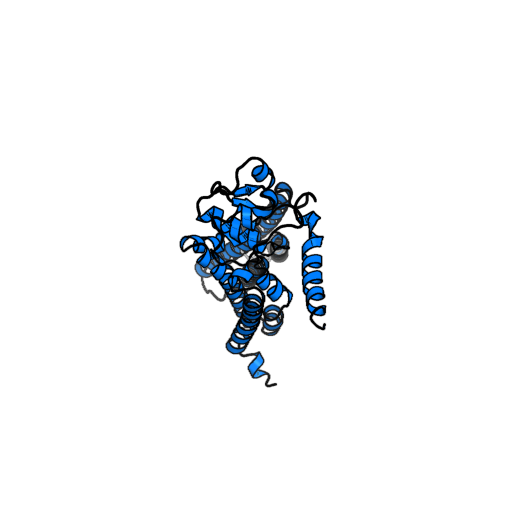. LEU A 1 132 ? -12.566 0.626 5.380 1.00 94.56 132 LEU A O 1
ATOM 1038 N N . SER A 1 133 ? -14.076 0.778 7.047 1.00 91.81 133 SER A N 1
ATOM 1039 C CA . SER A 1 133 ? -13.670 -0.442 7.762 1.00 91.81 133 SER A CA 1
ATOM 1040 C C . SER A 1 133 ? -13.732 -1.692 6.877 1.00 91.81 133 SER A C 1
ATOM 1042 O O . SER A 1 133 ? -12.807 -2.502 6.879 1.00 91.81 133 SER A O 1
ATOM 1044 N N . PHE A 1 134 ? -14.779 -1.834 6.057 1.00 91.62 134 PHE A N 1
ATOM 1045 C CA . PHE A 1 134 ? -14.895 -2.957 5.120 1.00 91.62 134 PHE A CA 1
ATOM 1046 C C . PHE A 1 134 ? -14.100 -2.749 3.834 1.00 91.62 134 PHE A C 1
ATOM 1048 O O . PHE A 1 134 ? -13.538 -3.697 3.282 1.00 91.62 134 PHE A O 1
ATOM 1055 N N . GLY A 1 135 ? -14.042 -1.515 3.340 1.00 92.81 135 GLY A N 1
ATOM 1056 C CA . GLY A 1 135 ? -13.413 -1.228 2.065 1.00 92.81 135 GLY A CA 1
ATOM 1057 C C . GLY A 1 135 ? -11.887 -1.296 2.113 1.00 92.81 135 GLY A C 1
ATOM 1058 O O . GLY A 1 135 ? -11.290 -1.694 1.118 1.00 92.81 135 GLY A O 1
ATOM 1059 N N . MET A 1 136 ? -11.238 -1.015 3.250 1.00 93.56 136 MET A N 1
ATOM 1060 C CA . MET A 1 136 ? -9.781 -1.168 3.391 1.00 93.56 136 MET A CA 1
ATOM 1061 C C . MET A 1 136 ? -9.304 -2.614 3.114 1.00 93.56 136 MET A C 1
ATOM 1063 O O . MET A 1 136 ? -8.502 -2.791 2.191 1.00 93.56 136 MET A O 1
ATOM 1067 N N . PRO A 1 137 ? -9.828 -3.666 3.783 1.00 92.12 137 PRO A N 1
ATOM 1068 C CA . PRO A 1 137 ? -9.509 -5.052 3.438 1.00 92.12 137 PRO A CA 1
ATOM 1069 C C . PRO A 1 137 ? -9.841 -5.409 1.985 1.00 92.12 137 PRO A C 1
ATOM 1071 O O . PRO A 1 137 ? -9.051 -6.073 1.313 1.00 92.12 137 PRO A O 1
ATOM 1074 N N . VAL A 1 138 ? -10.983 -4.946 1.462 1.00 93.25 138 VAL A N 1
ATOM 1075 C CA . VAL A 1 138 ? -11.366 -5.197 0.062 1.00 93.25 138 VAL A CA 1
ATOM 1076 C C . VAL A 1 138 ? -10.340 -4.597 -0.900 1.00 93.25 138 VAL A C 1
ATOM 1078 O O . VAL A 1 138 ? -9.912 -5.276 -1.832 1.00 93.25 138 VAL A O 1
ATOM 1081 N N . LEU A 1 139 ? -9.884 -3.367 -0.660 1.00 93.44 139 LEU A N 1
ATOM 1082 C CA . LEU A 1 139 ? -8.846 -2.720 -1.461 1.00 93.44 139 LEU A CA 1
ATOM 1083 C C . LEU A 1 139 ? -7.524 -3.491 -1.405 1.00 93.44 139 LEU A C 1
ATOM 1085 O O . LEU A 1 139 ? -6.881 -3.656 -2.445 1.00 93.44 139 LEU A O 1
ATOM 1089 N N . LEU A 1 140 ? -7.132 -4.012 -0.238 1.00 93.69 140 LEU A N 1
ATOM 1090 C CA . LEU A 1 140 ? -5.937 -4.852 -0.106 1.00 93.69 140 LEU A CA 1
ATOM 1091 C C . LEU A 1 140 ? -6.060 -6.146 -0.922 1.00 93.69 140 LEU A C 1
ATOM 1093 O O . LEU A 1 140 ? -5.137 -6.492 -1.663 1.00 93.69 140 LEU A O 1
ATOM 1097 N N . LEU A 1 141 ? -7.206 -6.831 -0.842 1.00 94.38 141 LEU A N 1
ATOM 1098 C CA . LEU A 1 141 ? -7.467 -8.046 -1.615 1.00 94.38 141 LEU A CA 1
ATOM 1099 C C . LEU A 1 141 ? -7.455 -7.768 -3.121 1.00 94.38 141 LEU A C 1
ATOM 1101 O O . LEU A 1 141 ? -6.780 -8.470 -3.873 1.00 94.38 141 LEU A O 1
ATOM 1105 N N . LEU A 1 142 ? -8.166 -6.732 -3.572 1.00 94.31 142 LEU A N 1
ATOM 1106 C CA . LEU A 1 142 ? -8.215 -6.356 -4.985 1.00 94.31 142 LEU A CA 1
ATOM 1107 C C . LEU A 1 142 ? -6.830 -5.982 -5.518 1.00 94.31 142 LEU A C 1
ATOM 1109 O O . LEU A 1 142 ? -6.466 -6.402 -6.617 1.00 94.31 142 LEU A O 1
ATOM 1113 N N . SER A 1 143 ? -6.032 -5.264 -4.727 1.00 93.12 143 SER A N 1
ATOM 1114 C CA . SER A 1 143 ? -4.652 -4.915 -5.080 1.00 93.12 143 SER A CA 1
ATOM 1115 C C . SER A 1 143 ? -3.778 -6.161 -5.224 1.00 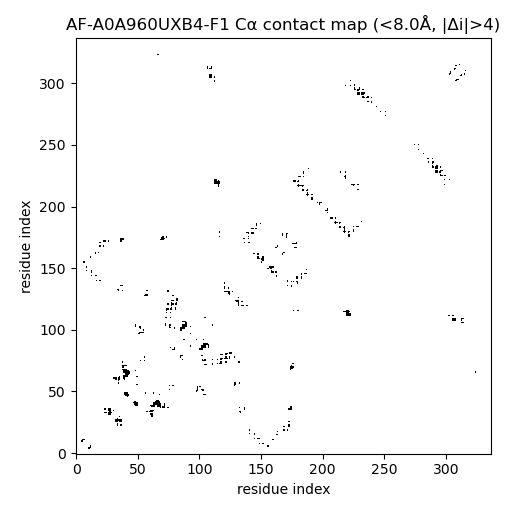93.12 143 SER A C 1
ATOM 1117 O O . SER A 1 143 ? -3.077 -6.315 -6.227 1.00 93.12 143 SER A O 1
ATOM 1119 N N . HIS A 1 144 ? -3.881 -7.103 -4.281 1.00 94.19 144 HIS A N 1
ATOM 1120 C CA . HIS A 1 144 ? -3.149 -8.370 -4.334 1.00 94.19 144 HIS A CA 1
ATOM 1121 C C . HIS A 1 144 ? -3.553 -9.219 -5.547 1.00 94.19 144 HIS A C 1
ATOM 1123 O O . HIS A 1 144 ? -2.691 -9.737 -6.261 1.00 94.19 144 HIS A O 1
ATOM 1129 N N . LEU A 1 145 ? -4.855 -9.319 -5.840 1.00 95.31 145 LEU A N 1
ATOM 1130 C CA . LEU A 1 145 ? -5.376 -10.029 -7.014 1.00 95.31 145 LEU A CA 1
ATOM 1131 C C . LEU A 1 145 ? -4.926 -9.382 -8.327 1.00 95.31 145 LEU A C 1
ATOM 1133 O O . LEU A 1 145 ? -4.583 -10.091 -9.278 1.00 95.31 145 LEU A O 1
ATOM 1137 N N . LEU A 1 146 ? -4.877 -8.051 -8.383 1.00 92.31 146 LEU A N 1
ATOM 1138 C CA . LEU A 1 146 ? -4.383 -7.319 -9.545 1.00 92.31 146 LEU A CA 1
ATOM 1139 C C . LEU A 1 146 ? -2.900 -7.627 -9.797 1.00 92.31 146 LEU A C 1
ATOM 1141 O O . LEU A 1 146 ? -2.517 -7.969 -10.920 1.00 92.31 146 LEU A O 1
ATOM 1145 N N . SER A 1 147 ? -2.075 -7.607 -8.752 1.00 92.12 147 SER A N 1
ATOM 1146 C CA . SER A 1 147 ? -0.659 -7.995 -8.821 1.00 92.12 147 SER A CA 1
ATOM 1147 C C . SER A 1 147 ? -0.476 -9.441 -9.253 1.00 92.12 147 SER A C 1
ATOM 1149 O O . SER A 1 147 ? 0.308 -9.725 -10.162 1.00 92.12 147 SER A O 1
ATOM 1151 N N . CYS A 1 148 ? -1.258 -10.354 -8.673 1.00 94.19 148 CYS A N 1
ATOM 1152 C CA . CYS A 1 148 ? -1.315 -11.755 -9.075 1.00 94.19 148 CYS A CA 1
ATOM 1153 C C . CYS A 1 148 ? -1.635 -11.893 -10.567 1.00 94.19 148 CYS A C 1
ATOM 1155 O O . CYS A 1 148 ? -0.968 -12.647 -11.273 1.00 94.19 148 CYS A O 1
ATOM 1157 N N . TRP A 1 149 ? -2.609 -11.140 -11.079 1.00 93.06 149 TRP A N 1
ATOM 1158 C CA . TRP A 1 149 ? -2.989 -11.165 -12.490 1.00 93.06 149 TRP A CA 1
ATOM 1159 C C . TRP A 1 149 ? -1.860 -10.682 -13.409 1.00 93.06 149 TRP A C 1
ATOM 1161 O O . TRP A 1 149 ? -1.571 -11.337 -14.418 1.00 93.06 149 TRP A O 1
ATOM 1171 N N . PHE A 1 150 ? -1.187 -9.580 -13.057 1.00 88.81 150 PHE A N 1
ATOM 1172 C CA . PHE A 1 150 ? -0.052 -9.055 -13.824 1.00 88.81 150 PHE A CA 1
ATOM 1173 C C . PHE A 1 150 ? 1.130 -10.025 -13.813 1.00 88.81 150 PHE A C 1
ATOM 1175 O O . PHE A 1 150 ? 1.675 -10.349 -14.874 1.00 88.81 150 PHE A O 1
ATOM 1182 N N . LEU A 1 151 ? 1.489 -10.544 -12.637 1.00 89.94 151 LEU A N 1
ATOM 1183 C CA . LEU A 1 151 ? 2.549 -11.536 -12.488 1.00 89.94 151 LEU A CA 1
ATOM 1184 C C . LEU A 1 151 ? 2.224 -12.811 -13.258 1.00 89.94 151 LEU A C 1
ATOM 1186 O O . LEU A 1 151 ? 3.100 -13.340 -13.934 1.00 89.94 151 LEU A O 1
ATOM 1190 N N . PHE A 1 152 ? 0.976 -13.282 -13.238 1.00 91.50 152 PHE A N 1
ATOM 1191 C CA . PHE A 1 152 ? 0.598 -14.519 -13.924 1.00 91.50 152 PHE A CA 1
ATOM 1192 C C . PHE A 1 152 ? 0.752 -14.391 -15.439 1.00 91.50 152 PHE A C 1
ATOM 1194 O O . PHE A 1 152 ? 1.208 -15.323 -16.099 1.00 91.50 152 PHE A O 1
ATOM 1201 N N . ARG A 1 153 ? 0.432 -13.214 -15.995 1.00 87.50 153 ARG A N 1
ATOM 1202 C CA . ARG A 1 153 ? 0.661 -12.903 -17.416 1.00 87.50 153 ARG A CA 1
ATOM 1203 C C . ARG A 1 153 ? 2.141 -12.876 -17.802 1.00 87.50 153 ARG A C 1
ATOM 1205 O O . ARG A 1 153 ? 2.450 -13.010 -18.982 1.00 87.50 153 ARG A O 1
ATOM 1212 N N . MET A 1 154 ? 3.041 -12.646 -16.850 1.00 83.50 154 MET A N 1
ATOM 1213 C CA . MET A 1 154 ? 4.483 -12.575 -17.098 1.00 83.50 154 MET A CA 1
ATOM 1214 C C . MET A 1 154 ? 5.171 -13.912 -16.828 1.00 83.50 154 MET A C 1
ATOM 1216 O O . MET A 1 154 ? 5.890 -14.432 -17.675 1.00 83.50 154 MET A O 1
ATOM 1220 N N . ARG A 1 155 ? 4.956 -14.460 -15.632 1.00 86.38 155 ARG A N 1
ATOM 1221 C CA . ARG A 1 155 ? 5.601 -15.660 -15.114 1.00 86.38 155 ARG A CA 1
ATOM 1222 C C . ARG A 1 155 ? 4.651 -16.370 -14.137 1.00 86.38 155 ARG A C 1
ATOM 1224 O O . ARG A 1 155 ? 4.648 -16.043 -12.949 1.00 86.38 155 ARG A O 1
ATOM 1231 N N . PRO A 1 156 ? 3.886 -17.379 -14.598 1.00 89.19 156 PRO A N 1
ATOM 1232 C CA . PRO A 1 156 ? 2.914 -18.091 -13.766 1.00 89.19 156 PRO A CA 1
ATOM 1233 C C . PRO A 1 156 ? 3.493 -18.643 -12.459 1.00 89.19 156 PRO A C 1
ATOM 1235 O O . PRO A 1 156 ? 2.845 -18.558 -11.424 1.00 89.19 156 PRO A O 1
ATOM 1238 N N . SER A 1 157 ? 4.731 -19.150 -12.466 1.00 87.06 157 SER A N 1
ATOM 1239 C CA . SER A 1 157 ? 5.376 -19.664 -11.248 1.00 87.06 157 SER A CA 1
ATOM 1240 C C . SER A 1 157 ? 5.600 -18.589 -10.183 1.00 87.06 157 SER A C 1
ATOM 1242 O O . SER A 1 157 ? 5.354 -18.841 -9.008 1.00 87.06 157 SER A O 1
ATOM 1244 N N . ALA A 1 158 ? 6.002 -17.378 -10.581 1.00 87.81 158 ALA A N 1
ATOM 1245 C CA . ALA A 1 158 ? 6.147 -16.256 -9.655 1.00 87.81 158 ALA A CA 1
ATOM 1246 C C . ALA A 1 158 ? 4.787 -15.800 -9.108 1.00 87.81 158 ALA A C 1
ATOM 1248 O O . ALA A 1 158 ? 4.685 -15.444 -7.939 1.00 87.81 158 ALA A O 1
ATOM 1249 N N . ALA A 1 159 ? 3.737 -15.861 -9.932 1.00 90.50 159 ALA A N 1
ATOM 1250 C CA . ALA A 1 159 ? 2.383 -15.536 -9.504 1.00 90.50 159 ALA A CA 1
ATOM 1251 C C . ALA A 1 159 ? 1.853 -16.516 -8.453 1.00 90.50 159 ALA A C 1
ATOM 1253 O O . ALA A 1 159 ? 1.309 -16.067 -7.455 1.00 90.50 159 ALA A O 1
ATOM 1254 N N . TRP A 1 160 ? 2.059 -17.827 -8.626 1.00 91.75 160 TRP A N 1
ATOM 1255 C CA . TRP A 1 160 ? 1.676 -18.820 -7.614 1.00 91.75 160 TRP A CA 1
ATOM 1256 C C . TRP A 1 160 ? 2.419 -18.612 -6.285 1.00 91.75 160 TRP A C 1
ATOM 1258 O O . TRP A 1 160 ? 1.786 -18.650 -5.234 1.00 91.75 160 TRP A O 1
ATOM 1268 N N . LEU A 1 161 ? 3.726 -18.325 -6.323 1.00 90.31 161 LEU A N 1
ATOM 1269 C CA . LEU A 1 161 ? 4.511 -18.034 -5.114 1.00 90.31 161 LEU A CA 1
ATOM 1270 C C . LEU A 1 161 ? 4.041 -16.757 -4.405 1.00 90.31 161 LEU A C 1
ATOM 1272 O O . LEU A 1 161 ? 3.904 -16.743 -3.187 1.00 90.31 161 LEU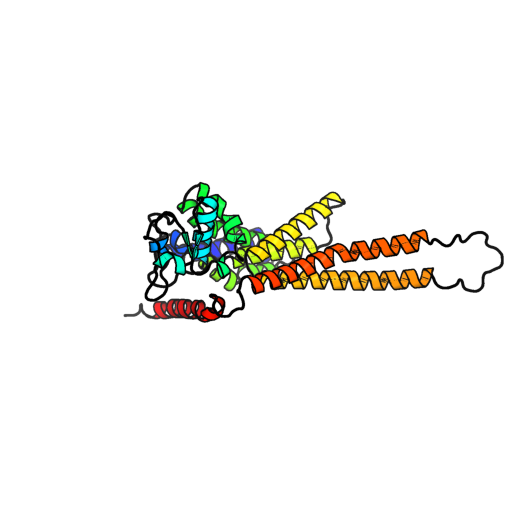 A O 1
ATOM 1276 N N . TYR A 1 162 ? 3.776 -15.693 -5.163 1.00 90.94 162 TYR A N 1
ATOM 1277 C CA . TYR A 1 162 ? 3.289 -14.429 -4.613 1.00 90.94 162 TYR A CA 1
ATOM 1278 C C . TYR A 1 162 ? 1.847 -14.541 -4.093 1.00 90.94 162 TYR A C 1
ATOM 1280 O O . TYR A 1 162 ? 1.537 -14.049 -3.012 1.00 90.94 162 TYR A O 1
ATOM 1288 N N . GLY A 1 163 ? 0.972 -15.218 -4.839 1.00 92.50 163 GLY A N 1
ATOM 1289 C CA . GLY A 1 163 ? -0.454 -15.329 -4.541 1.00 92.50 163 GLY A CA 1
ATOM 1290 C C . GLY A 1 163 ? -0.745 -16.028 -3.218 1.00 92.50 163 GLY A C 1
ATOM 1291 O O . GLY A 1 163 ? -1.615 -15.571 -2.485 1.00 92.50 163 GLY A O 1
ATOM 1292 N N . PHE A 1 164 ? 0.026 -17.067 -2.887 1.00 92.44 164 PHE A N 1
ATOM 1293 C CA . PHE A 1 164 ? -0.094 -17.835 -1.640 1.00 92.44 164 PHE A CA 1
ATOM 1294 C C . PHE A 1 164 ? 1.001 -17.500 -0.620 1.00 92.44 164 PHE A C 1
ATOM 1296 O O . PHE A 1 164 ? 1.286 -18.294 0.275 1.00 92.44 164 PHE A O 1
ATOM 1303 N N . ASN A 1 165 ? 1.634 -16.332 -0.746 1.00 87.00 165 ASN A N 1
ATOM 1304 C CA . ASN A 1 165 ? 2.661 -15.900 0.191 1.00 87.00 165 ASN A CA 1
ATOM 1305 C C . ASN A 1 165 ? 2.052 -15.694 1.597 1.00 87.00 165 ASN A C 1
ATOM 1307 O O . ASN A 1 165 ? 1.184 -14.827 1.754 1.00 87.00 165 ASN A O 1
ATOM 1311 N N . PRO A 1 166 ? 2.512 -16.422 2.635 1.00 84.19 166 PRO A N 1
ATOM 1312 C CA . PRO A 1 166 ? 1.978 -16.288 3.991 1.00 84.19 166 PRO A CA 1
ATOM 1313 C C . PRO A 1 166 ? 2.177 -14.884 4.571 1.00 84.19 166 PRO A C 1
ATOM 1315 O O . PRO A 1 166 ? 1.345 -14.426 5.349 1.00 84.19 166 PRO A O 1
ATOM 1318 N N . VAL A 1 167 ? 3.226 -14.164 4.156 1.00 84.00 167 VAL A N 1
ATOM 1319 C CA . VAL A 1 167 ? 3.448 -12.772 4.579 1.00 84.00 167 VAL A CA 1
ATOM 1320 C C . VAL A 1 167 ? 2.349 -11.866 4.030 1.00 84.00 167 VAL A C 1
ATOM 1322 O O . VAL A 1 167 ? 1.802 -11.057 4.769 1.00 84.00 167 VAL A O 1
ATOM 1325 N N . SER A 1 168 ? 1.964 -12.038 2.762 1.00 86.88 168 SER A N 1
ATOM 1326 C CA . SER A 1 168 ? 0.869 -11.272 2.155 1.00 86.88 168 SER A CA 1
ATOM 1327 C C . SER A 1 168 ? -0.466 -11.546 2.846 1.00 86.88 168 SER A C 1
ATOM 1329 O O . SER A 1 168 ? -1.231 -10.610 3.071 1.00 86.88 168 SER A O 1
ATOM 1331 N N . LEU A 1 169 ? -0.725 -12.802 3.227 1.00 87.81 169 LEU A N 1
ATOM 1332 C CA . LEU A 1 169 ? -1.923 -13.175 3.980 1.00 87.81 169 LEU A CA 1
ATOM 1333 C C . LEU A 1 169 ? -1.932 -12.547 5.381 1.00 87.81 169 LEU A C 1
ATOM 1335 O O . LEU A 1 169 ? -2.947 -11.994 5.799 1.00 87.81 169 LEU A O 1
ATOM 1339 N N . LEU A 1 170 ? -0.800 -12.590 6.090 1.00 85.31 170 LEU A N 1
ATOM 1340 C CA . LEU A 1 170 ? -0.661 -11.983 7.413 1.00 85.31 170 LEU A CA 1
ATOM 1341 C C . LEU A 1 170 ? -0.846 -10.463 7.347 1.00 85.31 170 LEU A C 1
ATOM 1343 O O . LEU A 1 170 ? -1.606 -9.901 8.131 1.00 85.31 170 LEU A O 1
ATOM 1347 N N . SER A 1 171 ? -0.198 -9.798 6.388 1.00 86.50 171 SER A N 1
ATOM 1348 C CA . SER A 1 171 ? -0.336 -8.355 6.189 1.00 86.50 171 SER A CA 1
ATOM 1349 C C . SER A 1 171 ? -1.763 -7.950 5.825 1.00 86.50 171 SER A C 1
ATOM 1351 O O . SER A 1 171 ? -2.240 -6.934 6.320 1.00 86.50 171 SER A O 1
ATOM 1353 N N . PHE A 1 172 ? -2.457 -8.748 5.010 1.00 89.06 172 PHE A N 1
ATOM 1354 C CA . PHE A 1 172 ? -3.882 -8.563 4.735 1.00 89.06 172 PHE A CA 1
ATOM 1355 C C . PHE A 1 172 ? -4.722 -8.710 6.005 1.00 89.06 172 PHE A C 1
ATOM 1357 O O . PHE A 1 172 ? -5.551 -7.853 6.295 1.00 89.06 172 PHE A O 1
ATOM 1364 N N . GLY A 1 173 ? -4.466 -9.753 6.796 1.00 84.69 173 GLY A N 1
ATOM 1365 C CA . GLY A 1 173 ? -5.169 -9.982 8.048 1.00 84.69 173 GLY A CA 1
ATOM 1366 C C . GLY A 1 173 ? -5.041 -8.829 9.027 1.00 84.69 173 GLY A C 1
ATOM 1367 O O . GLY A 1 173 ? -6.011 -8.457 9.670 1.00 84.69 173 GLY A O 1
ATOM 1368 N N . LEU A 1 174 ? -3.848 -8.256 9.127 1.00 83.56 174 LEU A N 1
ATOM 1369 C CA . LEU A 1 174 ? -3.538 -7.130 10.005 1.00 83.56 174 LEU A CA 1
ATOM 1370 C C . LEU A 1 174 ? -3.868 -5.759 9.383 1.00 83.56 174 LEU A C 1
ATOM 1372 O O . LEU A 1 174 ? -3.511 -4.734 9.963 1.00 83.56 174 LEU A O 1
ATOM 1376 N N . ASN A 1 175 ? -4.512 -5.742 8.209 1.00 88.44 175 ASN A N 1
ATOM 1377 C CA . ASN A 1 175 ? -4.853 -4.548 7.435 1.00 88.44 175 ASN A CA 1
ATOM 1378 C C . ASN A 1 175 ? -3.670 -3.573 7.267 1.00 88.44 175 ASN A C 1
ATOM 1380 O O . ASN A 1 175 ? -3.791 -2.363 7.457 1.00 88.44 175 ASN A O 1
ATOM 1384 N N . LEU A 1 176 ? -2.493 -4.115 6.954 1.00 87.75 176 LEU A N 1
ATOM 1385 C CA . LEU A 1 176 ? -1.276 -3.331 6.772 1.00 87.75 176 LEU A CA 1
ATOM 1386 C C . LEU A 1 176 ? -1.197 -2.746 5.354 1.00 87.75 176 LEU A C 1
ATOM 1388 O O . LEU A 1 176 ? -1.789 -3.278 4.418 1.00 87.75 176 LEU A O 1
ATOM 1392 N N . ALA A 1 177 ? -0.416 -1.679 5.175 1.00 88.50 177 ALA A N 1
ATOM 1393 C CA . ALA A 1 177 ? -0.221 -1.019 3.878 1.00 88.50 177 ALA A CA 1
ATOM 1394 C C . ALA A 1 177 ? 0.632 -1.848 2.892 1.00 88.50 177 ALA A C 1
ATOM 1396 O O . ALA A 1 177 ? 0.634 -1.598 1.686 1.00 88.50 177 ALA A O 1
ATOM 1397 N N . GLU A 1 178 ? 1.363 -2.843 3.395 1.00 86.56 178 GLU A N 1
ATOM 1398 C CA . GLU A 1 178 ? 2.355 -3.649 2.687 1.00 86.56 178 GLU A CA 1
ATOM 1399 C C . GLU A 1 178 ? 1.816 -4.317 1.411 1.00 86.56 178 GLU A C 1
ATOM 1401 O O . GLU A 1 178 ? 2.483 -4.203 0.379 1.00 86.56 178 GLU A O 1
ATOM 1406 N N . PRO A 1 179 ? 0.638 -4.980 1.399 1.00 85.69 179 PRO A N 1
ATOM 1407 C CA . PRO A 1 179 ? 0.125 -5.629 0.193 1.00 85.69 179 PRO A CA 1
ATOM 1408 C C . PRO A 1 179 ? -0.173 -4.626 -0.923 1.00 85.69 179 PRO A C 1
ATOM 1410 O O . PRO A 1 179 ? 0.138 -4.892 -2.087 1.00 85.69 179 PRO A O 1
ATOM 1413 N N . LEU A 1 180 ? -0.724 -3.458 -0.578 1.00 90.75 180 LEU A N 1
ATOM 1414 C CA . LEU A 1 180 ? -0.998 -2.382 -1.529 1.00 90.75 180 LEU A CA 1
ATOM 1415 C C . LEU A 1 180 ? 0.302 -1.768 -2.054 1.00 90.75 180 LEU A C 1
ATOM 1417 O O . LEU A 1 180 ? 0.491 -1.679 -3.266 1.00 90.75 180 LEU A O 1
ATOM 1421 N N . ALA A 1 181 ? 1.218 -1.400 -1.157 1.00 91.62 181 ALA A N 1
ATOM 1422 C CA . ALA A 1 181 ? 2.497 -0.796 -1.517 1.00 91.62 181 ALA A CA 1
ATOM 1423 C C . ALA A 1 181 ? 3.319 -1.722 -2.433 1.00 91.62 181 ALA A C 1
ATOM 1425 O O . ALA A 1 181 ? 3.809 -1.300 -3.483 1.00 91.62 181 ALA A O 1
ATOM 1426 N N . MET A 1 182 ? 3.378 -3.015 -2.101 1.00 88.75 182 MET A N 1
ATOM 1427 C CA . MET A 1 182 ? 4.035 -4.028 -2.926 1.00 88.75 182 MET A CA 1
ATOM 1428 C C . MET A 1 182 ? 3.343 -4.197 -4.283 1.00 88.75 182 MET A C 1
ATOM 1430 O O . MET A 1 182 ? 4.011 -4.340 -5.305 1.00 88.75 182 MET A O 1
ATOM 1434 N N . SER A 1 183 ? 2.010 -4.153 -4.314 1.00 90.62 183 SER A N 1
ATOM 1435 C CA . SER A 1 183 ? 1.242 -4.261 -5.556 1.00 90.62 183 SER A CA 1
ATOM 1436 C C . SER A 1 183 ? 1.539 -3.119 -6.525 1.00 90.62 183 SER A C 1
ATOM 1438 O O . SER A 1 183 ? 1.800 -3.341 -7.711 1.00 90.62 183 SER A O 1
ATOM 1440 N N . LEU A 1 184 ? 1.576 -1.896 -6.001 1.00 92.25 184 LEU A N 1
ATOM 1441 C CA . LEU A 1 184 ? 1.943 -0.697 -6.746 1.00 92.25 184 LEU A CA 1
ATOM 1442 C C . LEU A 1 184 ? 3.396 -0.764 -7.246 1.00 92.25 184 LEU A C 1
ATOM 1444 O O . LEU A 1 184 ? 3.656 -0.466 -8.414 1.00 92.25 184 LEU A O 1
ATOM 1448 N N . ALA A 1 185 ? 4.330 -1.235 -6.413 1.00 90.38 185 ALA A N 1
ATOM 1449 C CA . ALA A 1 185 ? 5.733 -1.411 -6.790 1.00 90.38 185 ALA A CA 1
ATOM 1450 C C . ALA A 1 185 ? 5.927 -2.476 -7.886 1.00 90.38 185 ALA A C 1
ATOM 1452 O O . ALA A 1 185 ? 6.702 -2.268 -8.826 1.00 90.38 185 ALA A O 1
ATOM 1453 N N . ILE A 1 186 ? 5.203 -3.600 -7.815 1.00 88.81 186 ILE A N 1
ATOM 1454 C CA . ILE A 1 186 ? 5.198 -4.633 -8.860 1.00 88.81 186 ILE A CA 1
ATOM 1455 C C . ILE A 1 186 ? 4.663 -4.046 -10.166 1.00 88.81 186 ILE A C 1
ATOM 1457 O O . ILE A 1 186 ? 5.307 -4.190 -11.206 1.00 88.81 186 ILE A O 1
ATOM 1461 N N . PHE A 1 187 ? 3.521 -3.355 -10.127 1.00 88.19 187 PHE A N 1
ATOM 1462 C CA . PHE A 1 187 ? 2.943 -2.725 -11.313 1.00 88.19 187 PHE A CA 1
ATOM 1463 C C . PHE A 1 187 ? 3.912 -1.724 -11.956 1.00 88.19 187 PHE A C 1
ATOM 1465 O O . PHE A 1 187 ? 4.162 -1.810 -13.162 1.00 88.19 187 PHE A O 1
ATOM 1472 N N . ALA A 1 188 ? 4.518 -0.844 -11.154 1.00 89.50 188 ALA A N 1
ATOM 1473 C CA . ALA A 1 188 ? 5.519 0.110 -11.618 1.00 89.50 188 ALA A CA 1
ATOM 1474 C C . ALA A 1 188 ? 6.707 -0.601 -12.284 1.00 89.50 188 ALA A C 1
ATOM 1476 O O . ALA A 1 188 ? 7.050 -0.305 -13.428 1.00 89.50 188 ALA A O 1
ATOM 1477 N N . SER A 1 189 ? 7.275 -1.609 -11.618 1.00 87.12 189 SER A N 1
ATOM 1478 C CA . SER A 1 189 ? 8.419 -2.374 -12.130 1.00 87.12 189 SER A CA 1
ATOM 1479 C C . SER A 1 189 ? 8.106 -3.038 -13.472 1.00 87.12 189 SER A C 1
ATOM 1481 O O . SER A 1 189 ? 8.885 -2.948 -14.420 1.00 87.12 189 SER A O 1
ATOM 1483 N N . ILE A 1 190 ? 6.939 -3.675 -13.591 1.00 84.75 190 ILE A N 1
ATOM 1484 C CA . ILE A 1 190 ? 6.517 -4.345 -14.826 1.00 84.75 190 ILE A CA 1
ATOM 1485 C C . ILE A 1 190 ? 6.322 -3.332 -15.956 1.00 84.75 190 ILE A C 1
ATOM 1487 O O . ILE A 1 190 ? 6.786 -3.565 -17.075 1.00 84.75 190 ILE A O 1
ATOM 1491 N N . ALA A 1 191 ? 5.646 -2.216 -15.679 1.00 84.88 191 ALA A N 1
ATOM 1492 C CA . ALA A 1 191 ? 5.377 -1.182 -16.669 1.00 84.88 191 ALA A CA 1
ATOM 1493 C C . ALA A 1 191 ? 6.664 -0.508 -17.180 1.00 84.88 191 ALA A C 1
ATOM 1495 O O . ALA A 1 191 ? 6.747 -0.190 -18.369 1.00 84.88 191 ALA A O 1
ATOM 1496 N N . MET A 1 192 ? 7.667 -0.342 -16.310 1.00 83.12 192 MET A N 1
ATOM 1497 C CA . MET A 1 192 ? 8.953 0.278 -16.643 1.00 83.12 192 MET A CA 1
ATOM 1498 C C . MET A 1 192 ? 9.926 -0.675 -17.356 1.00 83.12 192 MET A C 1
ATOM 1500 O O . MET A 1 192 ? 10.598 -0.264 -18.300 1.00 83.12 192 MET A O 1
ATOM 1504 N N . ILE A 1 193 ? 10.016 -1.944 -16.936 1.00 79.81 193 ILE A N 1
ATOM 1505 C CA . ILE A 1 193 ? 11.001 -2.901 -17.476 1.00 79.81 193 ILE A CA 1
ATOM 1506 C C . ILE A 1 193 ? 10.555 -3.475 -18.825 1.00 79.81 193 ILE A C 1
ATOM 1508 O O . ILE A 1 193 ? 11.381 -3.778 -19.688 1.00 79.81 193 ILE A O 1
ATOM 1512 N N . ARG A 1 194 ? 9.248 -3.665 -19.031 1.00 72.38 194 ARG A N 1
ATOM 1513 C CA . ARG A 1 194 ? 8.768 -4.371 -20.220 1.00 72.38 194 ARG A CA 1
ATOM 1514 C C . ARG A 1 194 ? 8.844 -3.455 -21.450 1.00 72.38 194 ARG A C 1
ATOM 1516 O O . ARG A 1 194 ? 8.297 -2.355 -21.404 1.00 72.38 194 ARG A O 1
ATOM 1523 N N . PRO A 1 195 ? 9.451 -3.867 -22.577 1.00 59.50 195 PRO A N 1
ATOM 1524 C CA . PRO A 1 195 ? 9.344 -3.116 -23.826 1.00 59.50 195 PRO A CA 1
ATOM 1525 C C . PRO A 1 195 ? 7.871 -3.059 -24.255 1.00 59.50 195 PRO A C 1
ATOM 1527 O O . PRO A 1 195 ? 7.152 -4.058 -24.199 1.00 59.50 195 PRO A O 1
ATOM 1530 N N . GLY A 1 196 ? 7.383 -1.859 -24.567 1.00 54.72 196 GLY A N 1
ATOM 1531 C CA . GLY A 1 196 ? 5.961 -1.612 -24.786 1.00 54.72 196 GLY A CA 1
ATOM 1532 C C . GLY A 1 196 ? 5.508 -2.159 -26.128 1.00 54.72 196 GLY A C 1
ATOM 1533 O O . GLY A 1 196 ? 6.062 -1.789 -27.153 1.00 54.72 196 GLY A O 1
ATOM 1534 N N . GLY A 1 197 ? 4.465 -2.992 -26.122 1.00 47.31 197 GLY A N 1
ATOM 1535 C CA . GLY A 1 197 ? 3.696 -3.325 -27.326 1.00 47.31 197 GLY A CA 1
ATOM 1536 C C . GLY A 1 197 ? 2.731 -2.211 -27.757 1.00 47.31 197 GLY A C 1
ATOM 1537 O O . GLY A 1 197 ? 1.992 -2.392 -28.716 1.00 47.31 197 GLY A O 1
ATOM 1538 N N . MET A 1 198 ? 2.705 -1.072 -27.050 1.00 49.19 198 MET A N 1
ATOM 1539 C CA . MET A 1 198 ? 1.943 0.105 -27.466 1.00 49.19 198 MET A CA 1
ATOM 1540 C C . MET A 1 198 ? 2.743 0.846 -28.535 1.00 49.19 198 MET A C 1
ATOM 1542 O O . MET A 1 198 ? 3.685 1.584 -28.252 1.00 49.19 198 MET A O 1
ATOM 1546 N N . THR A 1 199 ? 2.374 0.593 -29.782 1.00 46.78 199 THR A N 1
ATOM 1547 C CA . THR A 1 199 ? 2.934 1.181 -30.996 1.00 46.78 199 THR A CA 1
ATOM 1548 C C . THR A 1 199 ? 2.552 2.666 -31.091 1.00 46.78 199 THR A C 1
ATOM 1550 O O . THR A 1 199 ? 1.605 3.027 -31.779 1.00 46.78 199 THR A O 1
ATOM 1553 N N . GLY A 1 200 ? 3.231 3.540 -30.340 1.00 60.66 200 GLY A N 1
ATOM 1554 C CA . GLY A 1 200 ? 3.046 4.996 -30.421 1.00 60.66 200 GLY A CA 1
ATOM 1555 C C . GLY A 1 200 ? 3.689 5.770 -29.263 1.00 60.66 200 GLY A C 1
ATOM 1556 O O . GLY A 1 200 ? 3.793 5.256 -28.147 1.00 60.66 200 GLY A O 1
ATOM 1557 N N . SER A 1 201 ? 4.111 7.021 -29.502 1.00 67.25 201 SER A N 1
ATOM 1558 C CA . SER A 1 201 ? 4.763 7.847 -28.464 1.00 67.25 201 SER A CA 1
ATOM 1559 C C . SER A 1 201 ? 3.823 8.141 -27.282 1.00 67.25 201 SER A C 1
ATOM 1561 O O . SER A 1 201 ? 4.250 8.065 -26.131 1.00 67.25 201 SER A O 1
ATOM 1563 N N . ALA A 1 202 ? 2.529 8.355 -27.552 1.00 71.00 202 ALA A N 1
ATOM 1564 C CA . ALA A 1 202 ? 1.509 8.620 -26.536 1.00 71.00 202 ALA A CA 1
ATOM 1565 C C . ALA A 1 202 ? 1.246 7.413 -25.616 1.00 71.00 202 ALA A C 1
ATOM 1567 O O . ALA A 1 202 ? 1.172 7.568 -24.399 1.00 71.00 202 ALA A O 1
ATOM 1568 N N . GLY A 1 203 ? 1.171 6.196 -26.172 1.00 75.38 203 GLY A N 1
ATOM 1569 C CA . GLY A 1 203 ? 0.980 4.973 -25.381 1.00 75.38 203 GLY A CA 1
ATOM 1570 C C . GLY A 1 203 ? 2.169 4.682 -24.463 1.00 75.38 203 GLY A C 1
ATOM 1571 O O . GLY A 1 203 ? 1.999 4.291 -23.308 1.00 75.38 203 GLY A O 1
ATOM 1572 N N . ASN A 1 204 ? 3.383 4.960 -24.943 1.00 77.00 204 ASN A N 1
ATOM 1573 C CA . ASN A 1 204 ? 4.584 4.874 -24.120 1.00 77.00 204 ASN A CA 1
ATOM 1574 C C . ASN A 1 204 ? 4.604 5.937 -23.015 1.00 77.00 204 ASN A C 1
ATOM 1576 O O . ASN A 1 204 ? 4.937 5.599 -21.880 1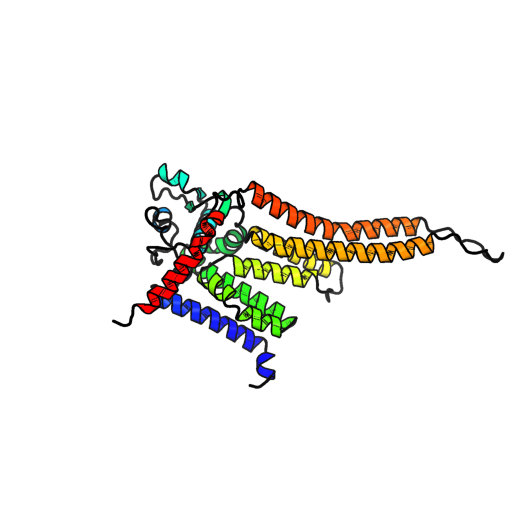.00 77.00 204 ASN A O 1
ATOM 1580 N N . ALA A 1 205 ? 4.220 7.182 -23.313 1.00 79.94 205 ALA A N 1
ATOM 1581 C CA . ALA A 1 205 ? 4.150 8.254 -22.322 1.00 79.94 205 ALA A CA 1
ATOM 1582 C C . ALA A 1 205 ? 3.145 7.935 -21.205 1.00 79.94 205 ALA A C 1
ATOM 1584 O O . ALA A 1 205 ? 3.507 7.997 -20.032 1.00 79.94 205 ALA A O 1
ATOM 1585 N N . PHE A 1 206 ? 1.923 7.517 -21.556 1.00 82.31 206 PHE A N 1
ATOM 1586 C CA . PHE A 1 206 ? 0.904 7.127 -20.577 1.00 82.31 206 PHE A CA 1
ATOM 1587 C C . PHE A 1 206 ? 1.412 6.025 -19.645 1.00 82.31 206 PHE A C 1
ATOM 1589 O O . PHE A 1 206 ? 1.357 6.165 -18.427 1.00 82.31 206 PHE A O 1
ATOM 1596 N N . ARG A 1 207 ? 1.998 4.964 -20.210 1.00 84.62 207 ARG A N 1
ATOM 1597 C CA . ARG A 1 207 ? 2.566 3.860 -19.432 1.00 84.62 207 ARG A CA 1
ATOM 1598 C C . ARG A 1 207 ? 3.633 4.328 -18.440 1.00 84.62 207 ARG A C 1
ATOM 1600 O O . ARG A 1 207 ? 3.634 3.872 -17.300 1.00 84.62 207 ARG A O 1
ATOM 1607 N N . TRP A 1 208 ? 4.542 5.204 -18.866 1.00 84.06 208 TRP A N 1
ATOM 1608 C CA . TRP A 1 208 ? 5.587 5.744 -17.994 1.00 84.06 208 TRP A CA 1
ATOM 1609 C C . TRP A 1 208 ? 5.005 6.586 -16.863 1.00 84.06 208 TRP A C 1
ATOM 1611 O O . TRP A 1 208 ? 5.379 6.382 -15.711 1.00 84.06 208 TRP A O 1
ATOM 1621 N N . TRP A 1 209 ? 4.049 7.463 -17.168 1.00 86.44 209 TRP A N 1
ATOM 1622 C CA . TRP A 1 209 ? 3.364 8.264 -16.155 1.00 86.44 209 TRP A CA 1
ATOM 1623 C C . TRP A 1 209 ? 2.608 7.401 -15.148 1.00 86.44 209 TRP A C 1
ATOM 1625 O O . TRP A 1 209 ? 2.757 7.608 -13.946 1.00 86.44 209 TRP A O 1
ATOM 1635 N N . SER A 1 210 ? 1.871 6.384 -15.603 1.00 88.06 210 SER A N 1
ATOM 1636 C CA . SER A 1 210 ? 1.201 5.440 -14.703 1.00 88.06 210 SER A CA 1
ATOM 1637 C C . SER A 1 210 ? 2.193 4.682 -13.820 1.00 88.06 210 SER A C 1
ATOM 1639 O O . SER A 1 210 ? 1.913 4.447 -12.648 1.00 88.06 210 SER A O 1
ATOM 1641 N N . ALA A 1 211 ? 3.358 4.310 -14.357 1.00 88.94 211 ALA A N 1
ATOM 1642 C CA . ALA A 1 211 ? 4.378 3.603 -13.594 1.00 88.94 211 ALA A CA 1
ATOM 1643 C C . ALA A 1 211 ? 5.049 4.497 -12.542 1.00 88.94 211 ALA A C 1
ATOM 1645 O O . ALA A 1 211 ? 5.259 4.058 -11.415 1.00 88.94 211 ALA A O 1
ATOM 1646 N N . LEU A 1 212 ? 5.362 5.747 -12.895 1.00 88.44 212 LEU A N 1
ATOM 1647 C CA . LEU A 1 212 ? 5.913 6.735 -11.967 1.00 88.44 212 LEU A CA 1
ATOM 1648 C C . LEU A 1 212 ? 4.915 7.066 -10.858 1.00 88.44 212 LEU A C 1
ATOM 1650 O O . LEU A 1 212 ? 5.294 7.086 -9.691 1.00 88.44 212 LEU A O 1
ATOM 1654 N N . LEU A 1 213 ? 3.641 7.255 -11.210 1.00 90.94 213 LEU A N 1
ATOM 1655 C CA . LEU A 1 213 ? 2.577 7.479 -10.238 1.00 90.94 213 LEU A CA 1
ATOM 1656 C C . LEU A 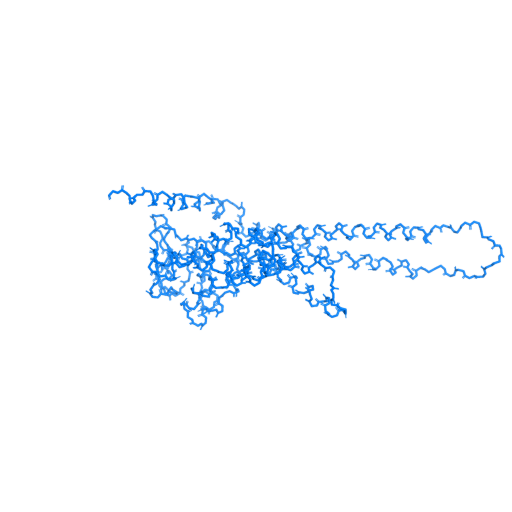1 213 ? 2.437 6.285 -9.291 1.00 90.94 213 LEU A C 1
ATOM 1658 O O . LEU A 1 213 ? 2.395 6.471 -8.081 1.00 90.94 213 LEU A O 1
ATOM 1662 N N . ALA A 1 214 ? 2.418 5.057 -9.814 1.00 91.75 214 ALA A N 1
ATOM 1663 C CA . ALA A 1 214 ? 2.349 3.864 -8.978 1.00 91.75 214 ALA A CA 1
ATOM 1664 C C . ALA A 1 214 ? 3.571 3.726 -8.058 1.00 91.75 214 ALA A C 1
ATOM 1666 O O . ALA A 1 214 ? 3.410 3.402 -6.885 1.00 91.75 214 ALA A O 1
ATOM 1667 N N . LEU A 1 215 ? 4.780 4.020 -8.548 1.00 90.69 215 LEU A N 1
ATOM 1668 C CA . LEU A 1 215 ? 5.987 4.008 -7.722 1.00 90.69 215 LEU A CA 1
ATOM 1669 C C . LEU A 1 215 ? 5.927 5.070 -6.620 1.00 90.69 215 LEU A C 1
ATOM 1671 O O . LEU A 1 215 ? 6.244 4.776 -5.472 1.00 90.69 215 LEU A O 1
ATOM 1675 N N . PHE A 1 216 ? 5.481 6.282 -6.950 1.00 90.12 216 PHE A N 1
ATOM 1676 C CA . PHE A 1 216 ? 5.283 7.350 -5.976 1.00 90.12 216 PHE A CA 1
ATOM 1677 C C . PHE A 1 216 ? 4.272 6.943 -4.901 1.00 90.12 216 PHE A C 1
ATOM 1679 O O . PHE A 1 216 ? 4.580 7.025 -3.715 1.00 90.12 216 PHE A O 1
ATOM 1686 N N . LEU A 1 217 ? 3.108 6.426 -5.306 1.00 91.50 217 LEU A N 1
ATOM 1687 C CA . LEU A 1 217 ? 2.083 5.930 -4.389 1.00 91.50 217 LEU A CA 1
ATOM 1688 C C . LEU A 1 217 ? 2.602 4.780 -3.516 1.00 91.50 217 LEU A C 1
ATOM 1690 O O . LEU A 1 217 ? 2.266 4.721 -2.336 1.00 91.50 217 LEU A O 1
ATOM 1694 N N . ALA A 1 218 ? 3.446 3.894 -4.054 1.00 91.62 218 ALA A N 1
ATOM 1695 C CA . ALA A 1 218 ? 4.092 2.838 -3.278 1.00 91.62 218 ALA A CA 1
ATOM 1696 C C . ALA A 1 218 ? 5.011 3.421 -2.194 1.00 91.62 218 ALA A C 1
ATOM 1698 O O . ALA A 1 218 ? 4.892 3.031 -1.033 1.00 91.62 218 ALA A O 1
ATOM 1699 N N . LEU A 1 219 ? 5.870 4.382 -2.561 1.00 88.50 219 LEU A N 1
ATOM 1700 C CA . LEU A 1 219 ? 6.777 5.075 -1.641 1.00 88.50 219 LEU A CA 1
ATOM 1701 C C . LEU A 1 219 ? 5.997 5.717 -0.496 1.00 88.50 219 LEU A C 1
ATOM 1703 O O . LEU A 1 219 ? 6.199 5.364 0.658 1.00 88.50 219 LEU A O 1
ATOM 1707 N N . ILE A 1 220 ? 5.021 6.571 -0.800 1.00 88.81 220 ILE A N 1
ATOM 1708 C CA . ILE A 1 220 ? 4.260 7.251 0.256 1.00 88.81 220 ILE A CA 1
ATOM 1709 C C . ILE A 1 220 ? 3.348 6.307 1.058 1.00 88.81 220 ILE A C 1
ATOM 1711 O O . ILE A 1 220 ? 2.846 6.703 2.105 1.00 88.81 220 ILE A O 1
ATOM 1715 N N . SER A 1 221 ? 3.105 5.074 0.595 1.00 89.50 221 SER A N 1
ATOM 1716 C CA . SER A 1 221 ? 2.320 4.073 1.336 1.00 89.50 221 SER A CA 1
ATOM 1717 C C . SER A 1 221 ? 3.153 3.313 2.364 1.00 89.50 221 SER A C 1
ATOM 1719 O O . SER A 1 221 ? 2.643 2.985 3.434 1.00 89.50 221 SER A O 1
ATOM 1721 N N . LYS A 1 222 ? 4.417 3.002 2.052 1.00 86.81 222 LYS A N 1
ATOM 1722 C CA . LYS A 1 222 ? 5.301 2.265 2.957 1.00 86.81 222 LYS A CA 1
ATOM 1723 C C . LYS A 1 222 ? 6.756 2.633 2.707 1.00 86.81 222 LYS A C 1
ATOM 1725 O O . LYS A 1 222 ? 7.252 2.531 1.590 1.00 86.81 222 LYS A O 1
ATOM 1730 N N . GLU A 1 223 ? 7.469 2.947 3.778 1.00 78.94 223 GLU A N 1
ATOM 1731 C CA . GLU A 1 223 ? 8.856 3.389 3.729 1.00 78.94 223 GLU A CA 1
ATOM 1732 C C . GLU A 1 223 ? 9.783 2.382 3.065 1.00 78.94 223 GLU A C 1
ATOM 1734 O O . GLU A 1 223 ? 10.610 2.764 2.247 1.00 78.94 223 GLU A O 1
ATOM 1739 N N . THR A 1 224 ? 9.597 1.083 3.308 1.00 82.44 224 THR A N 1
ATOM 1740 C CA . THR A 1 224 ? 10.449 0.035 2.728 1.00 82.44 224 THR A CA 1
ATOM 1741 C C . THR A 1 224 ? 10.391 -0.003 1.200 1.00 82.44 224 THR A C 1
ATOM 1743 O O . THR A 1 224 ? 11.263 -0.604 0.571 1.00 82.44 224 THR A O 1
ATOM 1746 N N . MET A 1 225 ? 9.426 0.684 0.575 1.00 85.75 225 MET A N 1
ATOM 1747 C CA . MET A 1 225 ? 9.363 0.842 -0.875 1.00 85.75 225 MET A CA 1
ATOM 1748 C C . MET A 1 225 ? 10.467 1.753 -1.438 1.00 85.75 225 MET A C 1
ATOM 1750 O O . MET A 1 225 ? 10.655 1.775 -2.656 1.00 85.75 225 MET A O 1
ATOM 1754 N N . PHE A 1 226 ? 11.268 2.435 -0.603 1.00 81.06 226 PHE A N 1
ATOM 1755 C CA . PHE A 1 226 ? 12.486 3.098 -1.088 1.00 81.06 226 PHE A CA 1
ATOM 1756 C C . PHE A 1 226 ? 13.435 2.087 -1.755 1.00 81.06 226 PHE A C 1
ATOM 1758 O O . PHE A 1 226 ? 14.089 2.425 -2.738 1.00 81.06 226 PHE A O 1
ATOM 1765 N N . VAL A 1 227 ? 13.470 0.833 -1.280 1.00 82.25 227 VAL A N 1
ATOM 1766 C CA . VAL A 1 227 ? 14.335 -0.230 -1.819 1.00 82.25 227 VAL A CA 1
ATOM 1767 C C . VAL A 1 227 ? 14.018 -0.537 -3.290 1.00 82.25 227 VAL A C 1
ATOM 1769 O O . VAL A 1 227 ? 14.925 -0.403 -4.115 1.00 82.25 227 VAL A O 1
ATOM 1772 N N . PRO A 1 228 ? 12.777 -0.907 -3.679 1.00 78.62 228 PRO A N 1
ATOM 1773 C CA . PRO A 1 228 ? 12.446 -1.109 -5.087 1.00 78.62 228 PRO A CA 1
ATOM 1774 C C . PRO A 1 228 ? 12.617 0.165 -5.924 1.00 78.62 228 PRO A C 1
ATOM 1776 O O . PRO A 1 228 ? 13.069 0.065 -7.062 1.00 78.62 228 PRO A O 1
ATOM 1779 N N . GLY A 1 229 ? 12.341 1.355 -5.376 1.00 78.94 229 GLY A N 1
ATOM 1780 C CA . GLY A 1 229 ? 12.588 2.621 -6.077 1.00 78.94 229 GLY A CA 1
ATOM 1781 C C . GLY A 1 229 ? 14.066 2.839 -6.420 1.00 78.94 229 GLY A C 1
ATOM 1782 O O . GLY A 1 229 ? 14.408 3.081 -7.579 1.00 78.94 229 GLY A O 1
ATOM 1783 N N . VAL A 1 230 ? 14.955 2.676 -5.437 1.00 80.88 230 VAL A N 1
ATOM 1784 C CA . VAL A 1 230 ? 16.411 2.779 -5.616 1.00 80.88 230 VAL A CA 1
ATOM 1785 C C . VAL A 1 230 ? 16.922 1.693 -6.566 1.00 80.88 230 VAL A C 1
ATOM 1787 O O . VAL A 1 230 ? 17.708 1.995 -7.463 1.00 80.88 230 VAL A O 1
ATOM 1790 N N . ALA A 1 231 ? 16.450 0.450 -6.434 1.00 83.94 231 ALA A N 1
ATOM 1791 C CA . ALA A 1 231 ? 16.843 -0.653 -7.312 1.00 83.94 231 ALA A CA 1
ATOM 1792 C C . ALA A 1 231 ? 16.452 -0.404 -8.781 1.00 83.94 231 ALA A C 1
ATOM 1794 O O . ALA A 1 231 ? 17.263 -0.635 -9.680 1.00 83.94 231 ALA A O 1
ATOM 1795 N N . LEU A 1 232 ? 15.242 0.112 -9.033 1.00 81.69 232 LEU A N 1
ATOM 1796 C CA . LEU A 1 232 ? 14.814 0.518 -10.374 1.00 81.69 232 LEU A CA 1
ATOM 1797 C C . LEU A 1 232 ? 15.682 1.664 -10.906 1.00 81.69 232 LEU A C 1
ATOM 1799 O O . LEU A 1 232 ? 16.157 1.583 -12.037 1.00 81.69 232 LEU A O 1
ATOM 1803 N N . GLY A 1 233 ? 15.944 2.692 -10.093 1.00 79.38 233 GLY A N 1
ATOM 1804 C CA . GLY A 1 233 ? 16.839 3.794 -10.456 1.00 79.38 233 GLY A CA 1
ATOM 1805 C C . GLY A 1 233 ? 18.226 3.300 -10.878 1.00 79.38 233 GLY A C 1
ATOM 1806 O O . GLY A 1 233 ? 18.704 3.646 -11.957 1.00 79.38 233 GLY A O 1
ATOM 1807 N N . TRP A 1 234 ? 18.830 2.406 -10.091 1.00 82.69 234 TRP A N 1
ATOM 1808 C CA . TRP A 1 234 ? 20.110 1.769 -10.419 1.00 82.69 234 TRP A CA 1
ATOM 1809 C C . TRP A 1 234 ? 20.070 0.982 -11.728 1.00 82.69 234 TRP A C 1
ATOM 1811 O O . TRP A 1 234 ? 20.956 1.147 -12.566 1.00 82.69 234 TRP A O 1
ATOM 1821 N N . LEU A 1 235 ? 19.041 0.158 -11.941 1.00 83.12 235 LEU A N 1
ATOM 1822 C CA . LEU A 1 235 ? 18.868 -0.602 -13.182 1.00 83.12 235 LEU A CA 1
ATOM 1823 C C . LEU A 1 235 ? 18.832 0.327 -14.407 1.00 83.12 235 LEU A C 1
ATOM 1825 O O . LEU A 1 235 ? 19.460 0.047 -15.434 1.00 83.12 235 LEU A O 1
ATOM 1829 N N . PHE A 1 236 ? 18.123 1.450 -14.297 1.00 81.12 236 PHE A N 1
ATOM 1830 C CA . PHE A 1 236 ? 18.027 2.439 -15.363 1.00 81.12 236 PHE A CA 1
ATOM 1831 C C . PHE A 1 236 ? 19.334 3.206 -15.584 1.00 81.12 236 PHE A C 1
ATOM 1833 O O . PHE A 1 236 ? 19.713 3.404 -16.739 1.00 81.12 236 PHE A O 1
ATOM 1840 N N . LEU A 1 237 ? 20.056 3.573 -14.521 1.00 80.69 237 LEU A N 1
ATOM 1841 C CA . LEU A 1 237 ? 21.370 4.217 -14.622 1.00 80.69 237 LEU A CA 1
ATOM 1842 C C . LEU A 1 237 ? 22.397 3.298 -15.289 1.00 80.69 237 LEU A C 1
ATOM 1844 O O . LEU A 1 237 ? 23.089 3.722 -16.210 1.00 80.69 237 LEU A O 1
ATOM 1848 N N . LEU A 1 238 ? 22.448 2.020 -14.901 1.00 82.69 238 LEU A N 1
ATOM 1849 C CA . LEU A 1 238 ? 23.321 1.025 -15.533 1.00 82.69 238 LEU A CA 1
ATOM 1850 C C . LEU A 1 238 ? 22.954 0.808 -17.007 1.00 82.69 238 LEU A C 1
ATOM 1852 O O . LEU A 1 238 ? 23.828 0.700 -17.868 1.00 82.69 238 LEU A O 1
ATOM 1856 N N . SER A 1 239 ? 21.657 0.798 -17.323 1.00 78.44 239 SER A N 1
ATOM 1857 C CA . SER A 1 239 ? 21.181 0.701 -18.706 1.00 78.44 239 SER A CA 1
ATOM 1858 C C . SER A 1 239 ? 21.582 1.924 -19.538 1.00 78.44 239 SER A C 1
ATOM 1860 O O . SER A 1 239 ? 22.010 1.769 -20.685 1.00 78.44 239 SER A O 1
ATOM 1862 N N . ALA A 1 240 ? 21.470 3.130 -18.975 1.00 77.44 240 ALA A N 1
ATOM 1863 C CA . ALA A 1 240 ? 21.886 4.374 -19.618 1.00 77.44 240 ALA A CA 1
ATOM 1864 C C . ALA A 1 240 ? 23.408 4.431 -19.809 1.00 77.44 240 ALA A C 1
ATOM 1866 O O . ALA A 1 240 ? 23.871 4.794 -20.892 1.00 77.44 240 ALA A O 1
ATOM 1867 N N . TRP A 1 241 ? 24.180 3.992 -18.810 1.00 76.12 241 TRP A N 1
ATOM 1868 C CA . TRP A 1 241 ? 25.634 3.863 -18.891 1.00 76.12 241 TRP A CA 1
ATOM 1869 C C . TRP A 1 241 ? 26.058 2.936 -20.026 1.00 76.12 241 TRP A C 1
ATOM 1871 O O . TRP A 1 241 ? 26.819 3.348 -20.899 1.00 76.12 241 TRP A O 1
ATOM 1881 N N . ASN A 1 242 ? 25.499 1.725 -20.086 1.00 78.62 242 ASN A N 1
ATOM 1882 C CA . ASN A 1 242 ? 25.834 0.749 -21.124 1.00 78.62 242 ASN A CA 1
ATOM 1883 C C . ASN A 1 242 ? 25.483 1.254 -22.532 1.00 78.62 242 ASN A C 1
ATOM 1885 O O . ASN A 1 242 ? 26.276 1.098 -23.461 1.00 78.62 242 ASN A O 1
ATOM 1889 N N . ARG A 1 243 ? 24.327 1.912 -22.699 1.00 73.94 243 ARG A N 1
ATOM 1890 C CA . ARG A 1 243 ? 23.946 2.531 -23.982 1.00 73.94 243 ARG A CA 1
ATOM 1891 C C . ARG A 1 243 ? 24.861 3.693 -24.355 1.00 73.94 243 ARG A C 1
ATOM 1893 O O . ARG A 1 243 ? 25.257 3.794 -25.510 1.00 73.94 243 ARG A O 1
ATOM 1900 N N . SER A 1 244 ? 25.233 4.531 -23.392 1.00 72.25 244 SER A N 1
ATOM 1901 C CA . SER A 1 244 ? 26.147 5.657 -23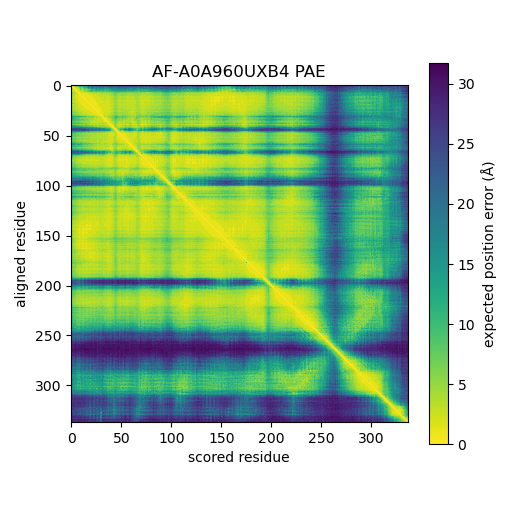.619 1.00 72.25 244 SER A CA 1
ATOM 1902 C C . SER A 1 244 ? 27.550 5.177 -23.977 1.00 72.25 244 SER A C 1
ATOM 1904 O O . SER A 1 244 ? 28.169 5.740 -24.873 1.00 72.25 244 SER A O 1
ATOM 1906 N N . ALA A 1 245 ? 28.036 4.105 -23.345 1.00 73.00 245 ALA A N 1
ATOM 1907 C CA . ALA A 1 245 ? 29.307 3.476 -23.691 1.00 73.00 245 ALA A CA 1
ATOM 1908 C C . ALA A 1 245 ? 29.289 2.920 -25.126 1.00 73.00 245 ALA A C 1
ATOM 1910 O O . ALA A 1 245 ? 30.222 3.172 -25.888 1.00 73.00 245 ALA A O 1
ATOM 1911 N N . ALA A 1 246 ? 28.202 2.247 -25.524 1.00 69.00 246 ALA A N 1
ATOM 1912 C CA . ALA A 1 246 ? 28.012 1.741 -26.885 1.00 69.00 246 ALA A CA 1
ATOM 1913 C C . ALA A 1 246 ? 27.857 2.859 -27.939 1.00 69.00 246 ALA A C 1
ATOM 1915 O O . ALA A 1 246 ? 28.304 2.714 -29.073 1.00 69.00 246 ALA A O 1
ATOM 1916 N N . MET A 1 247 ? 27.250 3.995 -27.585 1.00 65.81 247 MET A N 1
ATOM 1917 C CA . MET A 1 247 ? 27.195 5.173 -28.462 1.00 65.81 247 MET A CA 1
ATOM 1918 C C . MET A 1 247 ? 28.548 5.889 -28.531 1.00 65.81 247 MET A C 1
ATOM 1920 O O . MET A 1 247 ? 28.957 6.336 -29.598 1.00 65.81 247 MET A O 1
ATOM 1924 N N . GLY A 1 248 ? 29.276 5.965 -27.415 1.00 60.41 248 GLY A N 1
ATOM 1925 C CA . GLY A 1 248 ? 30.599 6.577 -27.325 1.00 60.41 248 GLY A CA 1
ATOM 1926 C C . GLY A 1 248 ? 31.657 5.856 -28.162 1.00 60.41 248 GLY A C 1
ATOM 1927 O O . GLY A 1 248 ? 32.524 6.514 -28.735 1.00 60.41 248 GLY A O 1
ATOM 1928 N N . THR A 1 249 ? 31.575 4.529 -28.305 1.00 61.25 249 THR A N 1
ATOM 1929 C CA . THR A 1 249 ? 32.418 3.778 -29.252 1.00 61.25 249 THR A CA 1
ATOM 1930 C C . THR A 1 249 ? 32.075 4.112 -30.707 1.00 61.25 249 THR A C 1
ATOM 1932 O O . THR A 1 249 ? 32.990 4.341 -31.498 1.00 61.25 249 THR A O 1
ATOM 1935 N N . GLY A 1 250 ? 30.789 4.245 -31.050 1.00 59.59 250 GLY A N 1
ATOM 1936 C CA . GLY A 1 250 ? 30.343 4.684 -32.380 1.00 59.59 250 GLY A CA 1
ATOM 1937 C C . GLY A 1 250 ? 30.759 6.122 -32.721 1.00 59.59 250 GLY A C 1
ATOM 1938 O O . GLY A 1 250 ? 31.257 6.387 -33.813 1.00 59.59 250 GLY A O 1
ATOM 1939 N N . ILE A 1 251 ? 30.654 7.053 -31.768 1.00 60.19 251 ILE A N 1
ATOM 1940 C CA . ILE A 1 251 ? 31.092 8.449 -31.945 1.00 60.19 251 ILE A CA 1
ATOM 1941 C C . ILE A 1 251 ? 32.617 8.528 -32.108 1.00 60.19 251 ILE A C 1
ATOM 1943 O O . ILE A 1 251 ? 33.099 9.260 -32.971 1.00 60.19 251 ILE A O 1
ATOM 1947 N N . LYS A 1 252 ? 33.394 7.744 -31.345 1.00 59.62 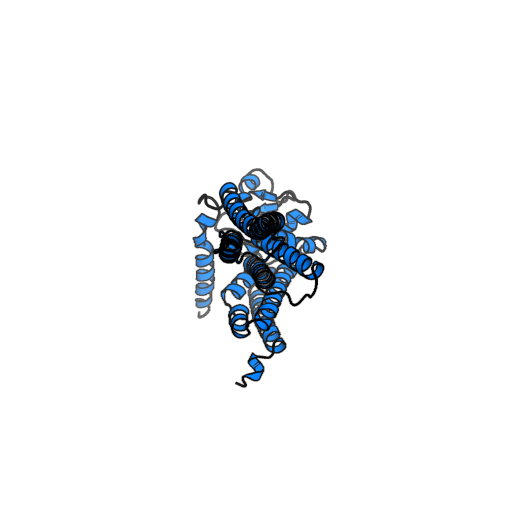252 LYS A N 1
ATOM 1948 C CA . LYS A 1 252 ? 34.857 7.663 -31.520 1.00 59.62 252 LYS A CA 1
ATOM 1949 C C . LYS A 1 252 ? 35.250 7.132 -32.905 1.00 59.62 252 LYS A C 1
ATOM 1951 O O . LYS A 1 252 ? 36.202 7.648 -33.488 1.00 59.62 252 LYS A O 1
ATOM 1956 N N . GLN A 1 253 ? 34.505 6.178 -33.470 1.00 58.62 253 GLN A N 1
ATOM 1957 C CA . GLN A 1 253 ? 34.707 5.724 -34.855 1.00 58.62 253 GLN A CA 1
ATOM 1958 C C . GLN A 1 253 ? 34.412 6.831 -35.882 1.00 58.62 253 GLN A C 1
ATOM 1960 O O . GLN A 1 253 ? 35.187 7.005 -36.817 1.00 58.62 253 GLN A O 1
ATOM 1965 N N . LEU A 1 254 ? 33.362 7.635 -35.681 1.00 56.72 254 LEU A N 1
ATOM 1966 C CA . LEU A 1 254 ? 33.047 8.794 -36.535 1.00 56.72 254 LEU A CA 1
ATOM 1967 C C . LEU A 1 254 ? 34.056 9.952 -36.413 1.00 56.72 254 LEU A C 1
ATOM 1969 O O . LEU A 1 254 ? 34.243 10.718 -37.359 1.00 56.72 254 LEU A O 1
ATOM 1973 N N . MET A 1 255 ? 34.689 10.106 -35.248 1.00 54.62 255 MET A N 1
ATOM 1974 C CA . MET A 1 255 ? 35.667 11.169 -34.977 1.00 54.62 255 MET A CA 1
ATOM 1975 C C . MET A 1 255 ? 37.114 10.786 -35.300 1.00 54.62 255 MET A C 1
ATOM 1977 O O . MET A 1 255 ? 37.967 11.676 -35.346 1.00 54.62 255 MET A O 1
ATOM 1981 N N . SER A 1 256 ? 37.393 9.504 -35.549 1.00 53.09 256 SER A N 1
ATOM 1982 C CA . SER A 1 256 ? 38.720 9.047 -35.962 1.00 53.09 256 SER A CA 1
ATOM 1983 C C . SER A 1 256 ? 39.147 9.758 -37.257 1.00 53.09 256 SER A C 1
ATOM 1985 O O . SER A 1 256 ? 38.307 9.987 -38.136 1.00 53.09 256 SER A O 1
ATOM 1987 N N . PRO A 1 257 ? 40.419 10.182 -37.380 1.00 52.03 257 PRO A N 1
ATOM 1988 C CA . PRO A 1 257 ? 40.898 10.785 -38.616 1.00 52.03 257 PRO A CA 1
ATOM 1989 C C . PRO A 1 257 ? 40.681 9.794 -39.769 1.00 52.03 257 PRO A C 1
ATOM 1991 O O . PRO A 1 257 ? 40.854 8.589 -39.563 1.00 52.03 257 PRO A O 1
ATOM 1994 N N . PRO A 1 258 ? 40.255 10.258 -40.959 1.00 52.09 258 PRO A N 1
ATOM 1995 C CA . PRO A 1 258 ? 40.149 9.368 -42.103 1.00 52.09 258 PRO A CA 1
ATOM 1996 C C . PRO A 1 258 ? 41.513 8.707 -42.324 1.00 52.09 258 PRO A C 1
ATOM 1998 O O . PRO A 1 258 ? 42.545 9.379 -42.263 1.00 52.09 258 PRO A O 1
ATOM 2001 N N . GLY A 1 259 ? 41.513 7.394 -42.566 1.00 59.12 259 GLY A N 1
ATOM 2002 C CA . GLY A 1 259 ? 42.672 6.735 -43.164 1.00 59.12 259 GLY A CA 1
ATOM 2003 C C . GLY A 1 259 ? 43.066 7.438 -44.474 1.00 59.12 259 GLY A C 1
ATOM 2004 O O . GLY A 1 259 ? 42.261 8.214 -45.002 1.00 59.12 259 GLY A O 1
ATOM 2005 N N . PRO A 1 260 ? 44.293 7.212 -44.977 1.00 44.69 260 PRO A N 1
ATOM 2006 C CA . PRO A 1 260 ? 44.816 7.901 -46.155 1.00 44.69 260 PRO A CA 1
ATOM 2007 C C . PRO A 1 260 ? 43.779 7.898 -47.285 1.00 44.69 260 PRO A C 1
ATOM 2009 O O . PRO A 1 260 ? 43.249 6.856 -47.664 1.00 44.69 260 PRO A O 1
ATOM 2012 N N . VAL A 1 261 ? 43.423 9.105 -47.722 1.00 49.78 261 VAL A N 1
ATOM 2013 C CA . VAL A 1 261 ? 42.333 9.388 -48.657 1.00 49.78 261 VAL A CA 1
ATOM 2014 C C . VAL A 1 261 ? 42.801 9.050 -50.070 1.00 49.78 261 VAL A C 1
ATOM 2016 O O . VAL A 1 261 ? 43.789 9.621 -50.529 1.00 49.78 261 VAL A O 1
ATOM 2019 N N . ASP A 1 262 ? 42.083 8.164 -50.765 1.00 49.91 262 ASP A N 1
ATOM 2020 C CA . ASP A 1 262 ? 42.176 8.052 -52.224 1.00 49.91 262 ASP A CA 1
ATOM 2021 C C . ASP A 1 262 ? 41.839 9.417 -52.857 1.00 49.91 262 ASP A C 1
ATOM 2023 O O . ASP A 1 262 ? 40.827 10.023 -52.490 1.00 49.91 262 ASP A O 1
ATOM 2027 N N . PRO A 1 263 ? 42.636 9.926 -53.813 1.00 46.56 263 PRO A N 1
ATOM 2028 C CA . PRO A 1 263 ? 42.583 11.318 -54.276 1.00 46.56 263 PRO A CA 1
ATOM 2029 C C . PRO A 1 263 ? 41.363 11.686 -55.147 1.00 46.56 263 PRO A C 1
ATOM 2031 O O . PRO A 1 263 ? 41.376 12.712 -55.823 1.00 46.56 263 PRO A O 1
ATOM 2034 N N . ALA A 1 264 ? 40.282 10.908 -55.126 1.00 46.88 264 ALA A N 1
ATOM 2035 C CA . ALA A 1 264 ? 39.073 11.172 -55.899 1.00 46.88 264 ALA A CA 1
ATOM 2036 C C . ALA A 1 264 ? 37.826 11.072 -55.008 1.00 46.88 264 ALA A C 1
ATOM 2038 O O . ALA A 1 264 ? 37.229 10.011 -54.858 1.00 46.88 264 ALA A O 1
ATOM 2039 N N . GLY A 1 265 ? 37.414 12.184 -54.398 1.00 40.47 265 GLY A N 1
ATOM 2040 C CA . GLY A 1 265 ? 36.211 12.186 -53.566 1.00 40.47 265 GLY A CA 1
ATOM 2041 C C . GLY A 1 265 ? 35.907 13.528 -52.923 1.00 40.47 265 GLY A C 1
ATOM 2042 O O . GLY A 1 265 ? 36.256 13.778 -51.773 1.00 40.47 265 GLY A O 1
ATOM 2043 N N . VAL A 1 266 ? 35.227 14.384 -53.678 1.00 43.78 266 VAL A N 1
ATOM 2044 C CA . VAL A 1 266 ? 34.610 15.633 -53.224 1.00 43.78 266 VAL A CA 1
ATOM 2045 C C . VAL A 1 266 ? 33.672 15.374 -52.032 1.00 43.78 266 VAL A C 1
ATOM 2047 O O . VAL A 1 266 ? 32.799 14.515 -52.096 1.00 43.78 266 VAL A O 1
ATOM 2050 N N . GLY A 1 267 ? 33.821 16.172 -50.969 1.00 42.94 267 GLY A N 1
ATOM 2051 C CA . GLY A 1 267 ? 32.729 16.509 -50.049 1.00 42.94 267 GLY A CA 1
ATOM 2052 C C . GLY A 1 267 ? 32.386 15.510 -48.939 1.00 42.94 267 GLY A C 1
ATOM 2053 O O . GLY A 1 267 ? 31.277 14.992 -48.899 1.00 42.94 267 GLY A O 1
ATOM 2054 N N . ARG A 1 268 ? 33.254 15.340 -47.931 1.00 45.97 268 ARG A N 1
ATOM 2055 C CA . ARG A 1 268 ? 32.783 14.983 -46.576 1.00 45.97 268 ARG A CA 1
ATOM 2056 C C . ARG A 1 268 ? 32.711 16.237 -45.716 1.00 45.97 268 ARG A C 1
ATOM 2058 O O . ARG A 1 268 ? 33.622 16.539 -44.947 1.00 45.97 268 ARG A O 1
ATOM 2065 N N . GLN A 1 269 ? 31.611 16.972 -45.856 1.00 44.00 269 GLN A N 1
ATOM 2066 C CA . GLN A 1 269 ? 31.187 17.950 -44.862 1.00 44.00 269 GLN A CA 1
ATOM 2067 C C . GLN A 1 269 ? 30.938 17.173 -43.560 1.00 44.00 269 GLN A C 1
ATOM 2069 O O . GLN A 1 269 ? 29.990 16.409 -43.431 1.00 44.00 269 GLN A O 1
ATOM 2074 N N . LYS A 1 270 ? 31.911 17.247 -42.651 1.00 50.88 270 LYS A N 1
ATOM 2075 C CA . LYS A 1 270 ? 31.984 16.452 -41.422 1.00 50.88 270 LYS A CA 1
ATOM 2076 C C . LYS A 1 270 ? 30.838 16.890 -40.501 1.00 50.88 270 LYS A C 1
ATOM 2078 O O . LYS A 1 270 ? 30.899 17.987 -39.946 1.00 50.88 270 LYS A O 1
ATOM 2083 N N . ASP A 1 271 ? 29.806 16.054 -40.377 1.00 51.38 271 ASP A N 1
ATOM 2084 C CA . ASP A 1 271 ? 28.580 16.270 -39.590 1.00 51.38 271 ASP A CA 1
ATOM 2085 C C . ASP A 1 271 ? 28.872 16.521 -38.094 1.00 51.38 271 ASP A C 1
ATOM 2087 O O . ASP A 1 271 ? 28.729 15.654 -37.230 1.00 51.38 271 ASP A O 1
ATOM 2091 N N . ARG A 1 272 ? 29.276 17.750 -37.748 1.00 51.12 272 ARG A N 1
ATOM 2092 C CA . ARG A 1 272 ? 29.291 18.245 -36.357 1.00 51.12 272 ARG A CA 1
ATOM 2093 C C . ARG A 1 272 ? 27.876 18.261 -35.761 1.00 51.12 272 ARG A C 1
ATOM 2095 O O . ARG A 1 272 ? 27.720 18.066 -34.559 1.00 51.12 272 ARG A O 1
ATOM 2102 N N . SER A 1 273 ? 26.864 18.425 -36.610 1.00 53.78 273 SER A N 1
ATOM 2103 C CA . SER A 1 273 ? 25.432 18.254 -36.324 1.00 53.78 273 SER A CA 1
ATOM 2104 C C . SER A 1 273 ? 25.123 16.888 -35.694 1.00 53.78 273 SER A C 1
ATOM 2106 O O . SER A 1 273 ? 24.436 16.828 -34.676 1.00 53.78 273 SER A O 1
ATOM 2108 N N . GLY A 1 274 ? 25.687 15.800 -36.233 1.00 53.97 274 GLY A N 1
ATOM 2109 C CA . GLY A 1 274 ? 25.476 14.434 -35.740 1.00 53.97 274 GLY A CA 1
ATOM 2110 C C . GLY A 1 274 ? 26.111 14.166 -34.372 1.00 53.97 274 GLY A C 1
ATOM 2111 O O . GLY A 1 274 ? 25.514 13.494 -33.532 1.00 53.97 274 GLY A O 1
ATOM 2112 N N . ALA A 1 275 ? 27.285 14.745 -34.099 1.00 57.97 275 ALA A N 1
ATOM 2113 C CA . ALA A 1 275 ? 27.946 14.627 -32.796 1.00 57.97 275 ALA A CA 1
ATOM 2114 C C . ALA A 1 275 ? 27.193 15.384 -31.687 1.00 57.97 275 ALA A C 1
ATOM 2116 O O . ALA A 1 275 ? 27.028 14.867 -30.582 1.00 57.97 275 ALA A O 1
ATOM 2117 N N . VAL A 1 276 ? 26.691 16.585 -31.992 1.00 61.31 276 VAL A N 1
ATOM 2118 C CA . VAL A 1 276 ? 25.862 17.374 -31.067 1.00 61.31 276 VAL A CA 1
ATOM 2119 C C . VAL A 1 276 ? 24.518 16.679 -30.825 1.00 61.31 276 VAL A C 1
ATOM 2121 O O . VAL A 1 276 ? 24.115 16.526 -29.674 1.00 61.31 276 VAL A O 1
ATOM 2124 N N . ALA A 1 277 ? 23.866 16.161 -31.872 1.00 59.78 277 ALA A N 1
ATOM 2125 C CA . ALA A 1 277 ? 22.648 15.359 -31.740 1.00 59.78 277 ALA A CA 1
ATOM 2126 C C . ALA A 1 277 ? 22.869 14.084 -30.900 1.00 59.78 277 ALA A C 1
ATOM 2128 O O . ALA A 1 277 ? 22.021 13.737 -30.079 1.00 59.78 277 ALA A O 1
ATOM 2129 N N . GLY A 1 278 ? 24.028 13.430 -31.035 1.00 59.00 278 GLY A N 1
ATOM 2130 C CA . GLY A 1 278 ? 24.426 12.290 -30.204 1.00 59.00 278 GLY A CA 1
ATOM 2131 C C . GLY A 1 278 ? 24.583 12.643 -28.720 1.00 59.00 278 GLY A C 1
ATOM 2132 O O . GLY A 1 278 ? 24.135 11.886 -27.862 1.00 59.00 278 GLY A O 1
ATOM 2133 N N . LEU A 1 279 ? 25.146 13.813 -28.400 1.00 62.38 279 LEU A N 1
ATOM 2134 C CA . LEU A 1 279 ? 25.259 14.304 -27.020 1.00 62.38 279 LEU A CA 1
ATOM 2135 C C . LEU A 1 279 ? 23.896 14.660 -26.407 1.00 62.38 279 LEU A C 1
ATOM 2137 O O . LEU A 1 279 ? 23.636 14.294 -25.261 1.00 62.38 279 LEU A O 1
ATOM 2141 N N . TYR A 1 280 ? 23.002 15.302 -27.167 1.00 60.62 280 TYR A N 1
ATOM 2142 C CA . TYR A 1 280 ? 21.623 15.557 -26.726 1.00 60.62 280 TYR A CA 1
ATOM 2143 C C . TYR A 1 280 ? 20.840 14.258 -26.514 1.00 60.62 280 TYR A C 1
ATOM 2145 O O . TYR A 1 280 ? 20.115 14.130 -25.525 1.00 60.62 280 TYR A O 1
ATOM 2153 N N . ALA A 1 281 ? 21.025 13.270 -27.393 1.00 60.03 281 ALA A N 1
ATOM 2154 C CA . ALA A 1 281 ? 20.431 11.951 -27.230 1.00 60.03 281 ALA A CA 1
ATOM 2155 C C . ALA A 1 281 ? 20.919 11.299 -25.928 1.00 60.03 281 ALA A C 1
ATOM 2157 O O . ALA A 1 281 ? 20.090 10.912 -25.107 1.00 60.03 281 ALA A O 1
ATOM 2158 N N . ILE A 1 282 ? 22.234 11.280 -25.673 1.00 61.41 282 ILE A N 1
ATOM 2159 C CA . ILE A 1 282 ? 22.814 10.789 -24.412 1.00 61.41 282 ILE A CA 1
ATOM 2160 C C . ILE A 1 282 ? 22.190 11.520 -23.215 1.00 61.41 282 ILE A C 1
ATOM 2162 O O . ILE A 1 282 ? 21.607 10.862 -22.358 1.00 61.41 282 ILE A O 1
ATOM 2166 N N . ALA A 1 283 ? 22.210 12.854 -23.176 1.00 60.66 283 ALA A N 1
ATOM 2167 C CA . ALA A 1 283 ? 21.636 13.627 -22.069 1.00 60.66 283 ALA A CA 1
ATOM 2168 C C . ALA A 1 283 ? 20.149 13.299 -21.817 1.00 60.66 283 ALA A C 1
ATOM 2170 O O . ALA A 1 283 ? 19.729 13.123 -20.671 1.00 60.66 283 ALA A O 1
ATOM 2171 N N . SER A 1 284 ? 19.358 13.129 -22.882 1.00 62.03 284 SER A N 1
ATOM 2172 C CA . SER A 1 284 ? 17.949 12.740 -22.769 1.00 62.03 284 SER A CA 1
ATOM 2173 C C . SER A 1 284 ? 17.765 11.329 -22.190 1.00 62.03 284 SER A C 1
ATOM 2175 O O . SER A 1 284 ? 16.864 11.126 -21.375 1.00 62.03 284 SER A O 1
ATOM 2177 N N . TYR A 1 285 ? 18.661 10.381 -22.505 1.00 65.75 285 TYR A N 1
ATOM 2178 C CA . TYR A 1 285 ? 18.641 9.021 -21.950 1.00 65.75 285 TYR A CA 1
ATOM 2179 C C . TYR A 1 285 ? 18.975 8.965 -20.460 1.00 65.75 285 TYR A C 1
ATOM 2181 O O . TYR A 1 285 ? 18.501 8.059 -19.779 1.00 65.75 285 TYR A O 1
ATOM 2189 N N . TRP A 1 286 ? 19.768 9.910 -19.952 1.00 67.25 286 TRP A N 1
ATOM 2190 C CA . TRP A 1 286 ? 20.145 9.974 -18.538 1.00 67.25 286 TRP A CA 1
ATOM 2191 C C . TRP A 1 286 ? 19.093 10.641 -17.654 1.00 67.25 286 TRP A C 1
ATOM 2193 O O . TRP A 1 286 ? 18.995 10.300 -16.478 1.00 67.25 286 TRP A O 1
ATOM 2203 N N . SER A 1 287 ? 18.289 11.549 -18.215 1.00 71.88 287 SER A N 1
ATOM 2204 C CA . SER A 1 287 ? 17.350 12.381 -17.454 1.00 71.88 287 SER A CA 1
ATOM 2205 C C . SER A 1 287 ? 16.372 11.568 -16.592 1.00 71.88 287 SER A C 1
ATOM 2207 O O . SER A 1 287 ? 16.367 11.698 -15.372 1.00 71.88 287 SER A O 1
ATOM 2209 N N . LEU A 1 288 ? 15.576 10.682 -17.194 1.00 70.00 288 LEU A N 1
ATOM 2210 C CA . LEU A 1 288 ? 14.569 9.894 -16.480 1.00 70.00 288 LEU A CA 1
ATOM 2211 C C . LEU A 1 288 ? 15.176 8.913 -15.448 1.00 70.00 288 LEU A C 1
ATOM 2213 O O . LEU A 1 288 ? 14.715 8.927 -14.306 1.00 70.00 288 LEU A O 1
ATOM 2217 N N . PRO A 1 289 ? 16.208 8.103 -15.775 1.00 71.62 289 PRO A N 1
ATOM 2218 C CA . PRO A 1 289 ? 16.920 7.283 -14.790 1.00 71.62 289 PRO A CA 1
ATOM 2219 C C . PRO A 1 289 ? 17.423 8.071 -13.580 1.00 71.62 289 PRO A C 1
ATOM 2221 O O . PRO A 1 289 ? 17.257 7.640 -12.440 1.00 71.62 289 PRO A O 1
ATOM 2224 N N . PHE A 1 290 ? 18.019 9.237 -13.838 1.00 73.62 290 PHE A N 1
ATOM 2225 C CA . PHE A 1 290 ? 18.556 10.112 -12.809 1.00 73.62 290 PHE A CA 1
ATOM 2226 C C . PHE A 1 290 ? 17.451 10.647 -11.897 1.00 73.62 290 PHE A C 1
ATOM 2228 O O . PHE A 1 290 ? 17.581 10.565 -10.679 1.00 73.62 290 PHE A O 1
ATOM 2235 N N . TRP A 1 291 ? 16.328 11.103 -12.460 1.00 74.44 291 TRP A N 1
ATOM 2236 C CA . TRP A 1 291 ? 15.186 11.569 -11.670 1.00 74.44 291 TRP A CA 1
ATOM 2237 C C . TRP A 1 291 ? 14.543 10.460 -10.832 1.00 74.44 291 TRP A C 1
ATOM 2239 O O . TRP A 1 291 ? 14.191 10.706 -9.682 1.00 74.44 291 TRP A O 1
ATOM 2249 N N . ILE A 1 292 ? 14.434 9.233 -11.356 1.00 73.44 292 ILE A N 1
ATOM 2250 C CA . ILE A 1 292 ? 13.922 8.084 -10.587 1.00 73.44 292 ILE A CA 1
ATOM 2251 C C . ILE A 1 292 ? 14.859 7.761 -9.416 1.00 73.44 292 ILE A C 1
ATOM 2253 O O . ILE A 1 292 ? 14.400 7.545 -8.294 1.00 73.44 292 ILE A O 1
ATOM 2257 N N . PHE A 1 293 ? 16.171 7.763 -9.655 1.00 75.56 293 PHE A N 1
ATOM 2258 C CA . PHE A 1 293 ? 17.164 7.545 -8.606 1.00 75.56 293 PHE A CA 1
ATOM 2259 C C . PHE A 1 293 ? 17.127 8.648 -7.538 1.00 75.56 293 PHE A C 1
ATOM 2261 O O . PHE A 1 293 ? 17.070 8.346 -6.345 1.00 75.56 293 PHE A O 1
ATOM 2268 N N . LEU A 1 294 ? 17.083 9.918 -7.956 1.00 77.31 294 LEU A N 1
ATOM 2269 C CA . LEU A 1 294 ? 16.948 11.053 -7.046 1.00 77.31 294 LEU A CA 1
ATOM 2270 C C . LEU A 1 294 ? 15.650 10.998 -6.243 1.00 77.31 294 LEU A C 1
ATOM 2272 O O . LEU A 1 294 ? 15.680 11.314 -5.062 1.00 77.31 294 LEU A O 1
ATOM 2276 N N . ALA A 1 295 ? 14.533 10.563 -6.831 1.00 76.12 295 ALA A N 1
ATOM 2277 C CA . ALA A 1 295 ? 13.281 10.385 -6.101 1.00 76.12 295 ALA A CA 1
ATOM 2278 C C . ALA A 1 295 ? 13.403 9.303 -5.013 1.00 76.12 295 ALA A C 1
ATOM 2280 O O . ALA A 1 295 ? 12.931 9.501 -3.895 1.00 76.12 295 ALA A O 1
ATOM 2281 N N . GLY A 1 296 ? 14.088 8.191 -5.305 1.00 73.06 296 GLY A N 1
ATOM 2282 C CA . GLY A 1 296 ? 14.386 7.155 -4.311 1.00 73.06 296 GLY A CA 1
ATOM 2283 C C . GLY A 1 296 ? 15.265 7.665 -3.163 1.00 73.06 296 GLY A C 1
ATOM 2284 O O . GLY A 1 296 ? 14.975 7.396 -1.997 1.00 73.06 296 GLY A O 1
ATOM 2285 N N . LEU A 1 297 ? 16.300 8.453 -3.473 1.00 79.00 297 LEU A N 1
ATOM 2286 C CA . LEU A 1 297 ? 17.147 9.094 -2.461 1.00 79.00 297 LEU A CA 1
ATOM 2287 C C . LEU A 1 297 ? 16.399 10.165 -1.662 1.00 79.00 297 LEU A C 1
ATOM 2289 O O . LEU A 1 297 ? 16.545 10.230 -0.446 1.00 79.00 297 LEU A O 1
ATOM 2293 N N . ALA A 1 298 ? 15.582 10.985 -2.320 1.00 79.31 298 ALA A N 1
ATOM 2294 C CA . ALA A 1 298 ? 14.768 12.001 -1.667 1.00 79.31 298 ALA A CA 1
ATOM 2295 C C . ALA A 1 298 ? 13.765 11.365 -0.701 1.00 79.31 298 ALA A C 1
ATOM 2297 O O . ALA A 1 298 ? 13.594 11.871 0.403 1.00 79.31 298 ALA A O 1
ATOM 2298 N N . ALA A 1 299 ? 13.167 10.223 -1.064 1.00 74.12 299 ALA A N 1
ATOM 2299 C CA . ALA A 1 299 ? 12.325 9.452 -0.156 1.00 74.12 299 ALA A CA 1
ATOM 2300 C C . ALA A 1 299 ? 13.116 8.976 1.074 1.00 74.12 299 ALA A C 1
ATOM 2302 O O . ALA A 1 299 ? 12.663 9.160 2.200 1.00 74.12 299 ALA A O 1
ATOM 2303 N N . LEU A 1 300 ? 14.329 8.440 0.887 1.00 76.56 300 LEU A N 1
ATOM 2304 C CA . LEU A 1 300 ? 15.199 8.036 1.998 1.00 76.56 300 LEU A CA 1
ATOM 2305 C C . LEU A 1 300 ? 15.534 9.212 2.935 1.00 76.56 300 LEU A C 1
ATOM 2307 O O . LEU A 1 300 ? 15.431 9.073 4.154 1.00 76.56 300 LEU A O 1
ATOM 2311 N N . ILE A 1 301 ? 15.895 10.369 2.370 1.00 80.75 301 ILE A N 1
ATOM 2312 C CA . ILE A 1 301 ? 16.184 11.597 3.126 1.00 80.75 301 ILE A CA 1
ATOM 2313 C C . ILE A 1 301 ? 14.934 12.079 3.866 1.00 80.75 301 ILE A C 1
ATOM 2315 O O . ILE A 1 301 ? 15.019 12.438 5.037 1.00 80.75 301 ILE A O 1
ATOM 2319 N N . TRP A 1 302 ? 13.769 12.048 3.218 1.00 77.25 302 TRP A N 1
ATOM 2320 C CA . TRP A 1 302 ? 12.498 12.403 3.840 1.00 77.25 302 TRP A CA 1
ATOM 2321 C C . TRP A 1 302 ? 12.198 11.525 5.059 1.00 77.25 302 TRP A C 1
ATOM 2323 O O . TRP A 1 302 ? 11.888 12.059 6.121 1.00 77.25 302 TRP A O 1
ATOM 2333 N N . TYR A 1 303 ? 12.365 10.201 4.956 1.00 70.75 303 TYR A N 1
ATOM 2334 C CA . TYR A 1 303 ? 12.192 9.306 6.108 1.00 70.75 303 TYR A CA 1
ATOM 2335 C C . TYR A 1 303 ? 13.183 9.608 7.232 1.00 70.75 303 TYR A C 1
ATOM 2337 O O . TYR A 1 303 ? 12.816 9.556 8.405 1.00 70.75 303 TYR A O 1
ATOM 2345 N N . TYR A 1 304 ? 14.422 9.962 6.889 1.00 74.94 304 TYR A N 1
ATOM 2346 C CA . TYR A 1 304 ? 15.412 10.375 7.876 1.00 74.94 304 TYR A CA 1
ATOM 2347 C C . TYR A 1 304 ? 14.994 11.655 8.613 1.00 74.94 304 TYR A C 1
ATOM 2349 O O . TYR A 1 304 ? 14.969 11.662 9.842 1.00 74.94 304 TYR A O 1
ATOM 2357 N N . ILE A 1 305 ? 14.589 12.699 7.882 1.00 77.25 305 ILE A N 1
ATOM 2358 C CA . ILE A 1 305 ? 14.139 13.980 8.456 1.00 77.25 305 ILE A CA 1
ATOM 2359 C C . ILE A 1 305 ? 12.865 13.803 9.290 1.00 77.25 305 ILE A C 1
ATOM 2361 O O . ILE A 1 305 ? 12.736 14.413 10.346 1.00 77.25 305 ILE A O 1
ATOM 2365 N N . ALA A 1 306 ? 11.948 12.933 8.862 1.00 65.50 306 ALA A N 1
ATOM 2366 C CA . ALA A 1 306 ? 10.723 12.625 9.598 1.00 65.50 306 ALA A CA 1
ATOM 2367 C C . ALA A 1 306 ? 10.960 11.834 10.904 1.00 65.50 306 ALA A C 1
ATOM 2369 O O . ALA A 1 306 ? 10.000 11.476 11.584 1.00 65.50 306 ALA A O 1
ATOM 2370 N N . GLY A 1 307 ? 12.217 11.538 11.265 1.00 60.75 307 GLY A N 1
ATOM 2371 C CA . GLY A 1 307 ? 12.555 10.822 12.497 1.00 60.75 307 GLY A CA 1
ATOM 2372 C C . GLY A 1 307 ? 12.248 9.325 12.431 1.00 60.75 307 GLY A C 1
ATOM 2373 O O . GLY A 1 307 ? 12.092 8.666 13.459 1.00 60.75 307 GLY A O 1
ATOM 2374 N N . PHE A 1 308 ? 12.159 8.743 11.232 1.00 61.28 308 PHE A N 1
ATOM 2375 C CA . PHE A 1 308 ? 11.882 7.312 11.093 1.00 61.28 308 PHE A CA 1
ATOM 2376 C C . PHE A 1 308 ? 13.000 6.441 11.691 1.00 61.28 308 PHE A C 1
ATOM 2378 O O . PHE A 1 308 ? 12.736 5.412 12.304 1.00 61.28 308 PHE A O 1
ATOM 2385 N N . PHE A 1 309 ? 14.257 6.863 11.533 1.00 63.09 309 PHE A N 1
ATOM 2386 C CA . PHE A 1 309 ? 15.429 6.107 11.987 1.00 63.09 309 PHE A CA 1
ATOM 2387 C C . PHE A 1 309 ? 15.931 6.510 13.379 1.00 63.09 309 PHE A C 1
ATOM 2389 O O . PHE A 1 309 ? 16.911 5.938 13.847 1.00 63.09 309 PHE A O 1
ATOM 2396 N N . SER A 1 310 ? 15.297 7.476 14.053 1.00 55.19 310 SER A N 1
ATOM 2397 C CA . SER A 1 310 ? 15.808 8.039 15.313 1.00 55.19 310 SER A CA 1
ATOM 2398 C C . SER A 1 310 ? 15.664 7.116 16.532 1.00 55.19 310 SER A C 1
ATOM 2400 O O . SER A 1 310 ? 15.996 7.527 17.636 1.00 55.19 310 SER A O 1
ATOM 2402 N N . GLY A 1 311 ? 15.183 5.875 16.378 1.00 47.19 311 GLY A N 1
ATOM 2403 C CA . GLY A 1 311 ? 15.057 4.891 17.466 1.00 47.19 311 GLY A CA 1
ATOM 2404 C C . GLY A 1 311 ? 13.964 5.201 18.502 1.00 47.19 311 GLY A C 1
ATOM 2405 O O . GLY A 1 311 ? 13.483 4.284 19.161 1.00 47.19 311 GLY A O 1
ATOM 2406 N N . GLU A 1 312 ? 13.524 6.457 18.601 1.00 48.12 312 GLU A N 1
ATOM 2407 C CA . GLU A 1 312 ? 12.421 6.917 19.458 1.00 48.12 312 GLU A CA 1
ATOM 2408 C C . GLU A 1 312 ? 11.036 6.709 18.821 1.00 48.12 312 GLU A C 1
ATOM 2410 O O . GLU A 1 312 ? 10.028 6.596 19.522 1.00 48.12 312 GLU A O 1
ATOM 2415 N N . SER A 1 313 ? 10.967 6.611 17.490 1.00 48.41 313 SER A N 1
ATOM 2416 C CA . SER A 1 313 ? 9.753 6.228 16.765 1.00 48.41 313 SER A CA 1
ATOM 2417 C C . SER A 1 313 ? 9.523 4.710 16.838 1.00 48.41 313 SER A C 1
ATOM 2419 O O . SER A 1 313 ? 10.424 3.939 17.168 1.00 48.41 313 SER A O 1
ATOM 2421 N N . ALA A 1 314 ? 8.305 4.239 16.538 1.00 44.06 314 ALA A N 1
ATOM 2422 C CA . ALA A 1 314 ? 7.887 2.834 16.675 1.00 44.06 314 ALA A CA 1
ATOM 2423 C C . ALA A 1 314 ? 8.787 1.795 15.956 1.00 44.06 314 ALA A C 1
ATOM 2425 O O . ALA A 1 314 ? 8.673 0.601 16.229 1.00 44.06 314 ALA A O 1
ATOM 2426 N N . ALA A 1 315 ? 9.728 2.224 15.107 1.00 38.12 315 ALA A N 1
ATOM 2427 C CA . ALA A 1 315 ? 10.811 1.389 14.594 1.00 38.12 315 ALA A CA 1
ATOM 2428 C C . ALA A 1 315 ? 11.755 0.852 15.699 1.00 38.12 315 ALA A C 1
ATOM 2430 O O . ALA A 1 315 ? 12.251 -0.261 15.574 1.00 38.12 315 ALA A O 1
ATOM 2431 N N . GLY A 1 316 ? 11.949 1.558 16.821 1.00 37.31 316 GLY A N 1
ATOM 2432 C CA . GLY A 1 316 ? 12.610 1.010 18.020 1.00 37.31 316 GLY A CA 1
ATOM 2433 C C . GLY A 1 316 ? 11.736 0.012 18.797 1.00 37.31 316 GLY A C 1
ATOM 2434 O O . GLY A 1 316 ? 12.241 -0.832 19.531 1.00 37.31 316 GLY A O 1
ATOM 2435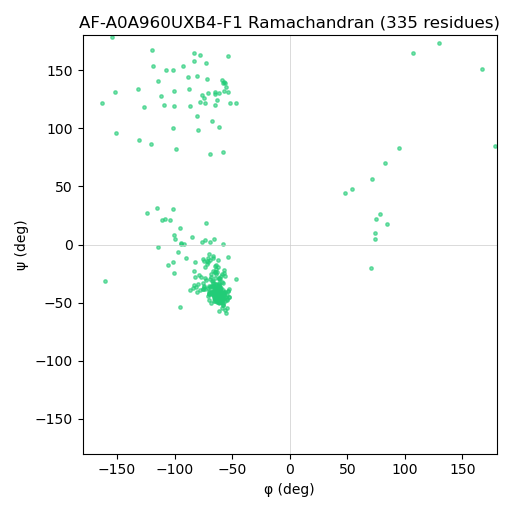 N N . LYS A 1 317 ? 10.413 0.050 18.577 1.00 42.03 317 LYS A N 1
ATOM 2436 C CA . LYS A 1 317 ? 9.405 -0.858 19.158 1.00 42.03 317 LYS A CA 1
ATOM 2437 C C . LYS A 1 317 ? 9.056 -2.039 18.234 1.00 42.03 317 LYS A C 1
ATOM 2439 O O . LYS A 1 317 ? 8.089 -2.756 18.492 1.00 42.03 317 LYS A O 1
ATOM 2444 N N . LEU A 1 318 ? 9.865 -2.296 17.196 1.00 41.56 318 LEU A N 1
ATOM 2445 C CA . LEU A 1 318 ? 9.739 -3.410 16.231 1.00 41.56 318 LEU A CA 1
ATOM 2446 C C . LEU A 1 318 ? 9.758 -4.822 16.861 1.00 41.56 318 LEU A C 1
ATOM 2448 O O . LEU A 1 318 ? 9.634 -5.810 16.142 1.00 41.56 318 LEU A O 1
ATOM 2452 N N . GLN A 1 319 ? 9.866 -4.944 18.187 1.00 36.72 319 GLN A N 1
ATOM 2453 C CA . GLN A 1 319 ? 9.736 -6.207 18.921 1.00 36.72 319 GLN A CA 1
ATOM 2454 C C . GLN A 1 319 ? 8.278 -6.622 19.210 1.00 36.72 319 GLN A C 1
ATOM 2456 O O . GLN A 1 319 ? 8.023 -7.788 19.506 1.00 36.72 319 GLN A O 1
ATOM 2461 N N . ILE A 1 320 ? 7.298 -5.721 19.076 1.00 43.06 320 ILE A N 1
ATOM 2462 C CA . ILE A 1 320 ? 5.897 -6.001 19.439 1.00 43.06 320 ILE A CA 1
ATOM 2463 C C . ILE A 1 320 ? 5.132 -6.913 18.445 1.00 43.06 320 ILE A C 1
ATOM 2465 O O . ILE A 1 320 ? 4.350 -7.743 18.919 1.00 43.06 320 ILE A O 1
ATOM 2469 N N . PRO A 1 321 ? 5.327 -6.876 17.103 1.00 43.66 321 PRO A N 1
ATOM 2470 C CA . PRO A 1 321 ? 4.524 -7.717 16.210 1.00 43.66 321 PRO A CA 1
ATOM 2471 C C . PRO A 1 321 ? 4.830 -9.215 16.363 1.00 43.66 321 PRO A C 1
ATOM 2473 O O . PRO A 1 321 ? 3.950 -10.036 16.116 1.00 43.66 321 PRO A O 1
ATOM 2476 N N . PHE A 1 322 ? 6.034 -9.583 16.821 1.00 39.59 322 PHE A N 1
ATOM 2477 C CA . PHE A 1 322 ? 6.367 -10.980 17.110 1.00 39.59 322 PHE A CA 1
ATOM 2478 C C . PHE A 1 322 ? 5.784 -11.450 18.445 1.00 39.59 322 PHE A C 1
ATOM 2480 O O . PHE A 1 322 ? 5.277 -12.560 18.502 1.00 39.59 322 PHE A O 1
ATOM 2487 N N . LEU A 1 323 ? 5.784 -10.621 19.493 1.00 38.94 323 LEU A N 1
ATOM 2488 C CA . LEU A 1 323 ? 5.184 -10.973 20.788 1.00 38.94 323 LEU A CA 1
ATOM 2489 C C . LEU A 1 323 ? 3.666 -11.165 20.685 1.00 38.94 323 LEU A C 1
ATOM 2491 O O . LEU A 1 323 ? 3.172 -12.205 21.100 1.00 38.94 323 LEU A O 1
ATOM 2495 N N . GLY A 1 324 ? 2.946 -10.257 20.016 1.00 45.62 324 GLY A N 1
ATOM 2496 C CA . GLY A 1 324 ? 1.502 -10.416 19.785 1.00 45.62 324 GLY A CA 1
ATOM 2497 C C . GLY A 1 324 ? 1.151 -11.620 18.898 1.00 45.62 324 GLY A C 1
ATOM 2498 O O . GLY A 1 324 ? 0.151 -12.294 19.136 1.00 45.62 324 GLY A O 1
ATOM 2499 N N . LEU A 1 325 ? 1.998 -11.951 17.913 1.00 43.56 325 LEU A N 1
ATOM 2500 C CA . LEU A 1 325 ? 1.855 -13.168 17.105 1.00 43.56 325 LEU A CA 1
ATOM 2501 C C . LEU A 1 325 ? 2.181 -14.438 17.910 1.00 43.56 325 LEU A C 1
ATOM 2503 O O . LEU A 1 325 ? 1.524 -15.462 17.742 1.00 43.56 325 LEU A O 1
ATOM 2507 N N . MET A 1 326 ? 3.177 -14.389 18.793 1.00 45.88 326 MET A N 1
ATOM 2508 C CA . MET A 1 326 ? 3.528 -15.503 19.674 1.00 45.88 326 MET A CA 1
ATOM 2509 C C . MET A 1 326 ? 2.461 -15.724 20.745 1.00 45.88 326 MET A C 1
ATOM 2511 O O . MET A 1 326 ? 2.143 -16.873 21.029 1.00 45.88 326 MET A O 1
ATOM 2515 N N . ASP A 1 327 ? 1.839 -14.669 21.265 1.00 48.94 327 ASP A N 1
ATOM 2516 C CA . ASP A 1 327 ? 0.671 -14.758 22.147 1.00 48.94 327 ASP A CA 1
ATOM 2517 C C . ASP A 1 327 ? -0.566 -15.265 21.387 1.00 48.94 327 ASP A C 1
ATOM 2519 O O . ASP A 1 327 ? -1.323 -16.089 21.903 1.00 48.94 327 ASP A O 1
ATOM 2523 N N . PHE A 1 328 ? -0.735 -14.886 20.115 1.00 47.19 328 PHE A N 1
ATOM 2524 C CA . PHE A 1 328 ? -1.733 -15.469 19.208 1.00 47.19 328 PHE A CA 1
ATOM 2525 C C . PHE A 1 328 ? -1.513 -16.976 18.971 1.00 47.19 328 PHE A C 1
ATOM 2527 O O . PHE A 1 328 ? -2.478 -17.742 18.965 1.00 47.19 328 PHE A O 1
ATOM 2534 N N . LEU A 1 329 ? -0.263 -17.426 18.821 1.00 47.72 329 LEU A N 1
ATOM 2535 C CA . LEU A 1 329 ? 0.077 -18.848 18.675 1.00 47.72 329 LEU A CA 1
ATOM 2536 C C . LEU A 1 329 ? -0.037 -19.617 20.004 1.00 47.72 329 LEU A C 1
ATOM 2538 O O . LEU A 1 329 ? -0.479 -20.764 20.007 1.00 47.72 329 LEU A O 1
ATOM 2542 N N . ARG A 1 330 ? 0.313 -18.994 21.136 1.00 48.84 330 ARG A N 1
ATOM 2543 C CA . ARG A 1 330 ? 0.258 -19.598 22.481 1.00 48.84 330 ARG A CA 1
ATOM 2544 C C . ARG A 1 330 ? -1.158 -19.691 23.039 1.00 48.84 330 ARG A C 1
ATOM 2546 O O . ARG A 1 330 ? -1.507 -20.710 23.622 1.00 48.84 330 ARG A O 1
ATOM 2553 N N . SER A 1 331 ? -2.006 -18.690 22.808 1.00 47.81 331 SER A N 1
ATOM 2554 C CA . SER A 1 331 ? -3.425 -18.728 23.205 1.00 47.81 331 SER A CA 1
ATOM 2555 C C . SER A 1 331 ? -4.229 -19.810 22.470 1.00 47.81 331 SER A C 1
ATOM 2557 O O . SER A 1 331 ? -5.278 -20.228 22.951 1.00 47.81 331 SER A O 1
ATOM 2559 N N . GLY A 1 332 ? -3.726 -20.319 21.339 1.00 44.38 332 GLY A N 1
ATOM 2560 C CA . GLY A 1 332 ? -4.277 -21.493 20.654 1.00 44.38 332 GLY A CA 1
ATOM 2561 C C . GLY A 1 332 ? -3.969 -22.836 21.329 1.00 44.38 332 GLY A C 1
ATOM 2562 O O . GLY A 1 332 ? -4.611 -23.827 20.997 1.00 44.38 332 GLY A O 1
ATOM 2563 N N . GLN A 1 333 ? -3.028 -22.889 22.277 1.00 46.75 333 GLN A N 1
ATOM 2564 C CA . GLN A 1 333 ? -2.652 -24.118 22.994 1.00 46.75 333 GLN A CA 1
ATOM 2565 C C . GLN A 1 333 ? -3.393 -24.297 24.333 1.00 46.75 333 GLN A C 1
ATOM 2567 O O . GLN A 1 333 ? -3.166 -25.284 25.023 1.00 46.75 333 GLN A O 1
ATOM 2572 N N . GLY A 1 334 ? -4.288 -23.370 24.701 1.00 40.56 334 GLY A N 1
ATOM 2573 C CA . GLY A 1 334 ? -5.011 -23.375 25.982 1.00 40.56 334 GLY A CA 1
ATOM 2574 C C . GLY A 1 334 ? -6.444 -23.924 25.956 1.00 40.56 334 GLY A C 1
ATOM 2575 O O . GLY A 1 334 ? -7.115 -23.845 26.975 1.00 40.56 334 GLY A O 1
ATOM 2576 N N . LEU A 1 335 ? -6.935 -24.459 24.829 1.00 39.34 335 LEU A N 1
ATOM 2577 C CA . LEU A 1 335 ? -8.298 -25.017 24.703 1.00 39.34 335 LEU A CA 1
ATOM 2578 C C . LEU A 1 335 ? -8.338 -26.558 24.757 1.00 39.34 335 LEU A C 1
ATOM 2580 O O . LEU A 1 335 ? -9.204 -27.191 24.158 1.00 39.34 335 LEU A O 1
ATOM 2584 N N . SER A 1 336 ? -7.405 -27.167 25.488 1.00 39.56 336 SER A N 1
ATOM 2585 C CA . SER A 1 336 ? -7.529 -28.547 25.966 1.00 39.56 336 SER A CA 1
ATOM 2586 C C . SER A 1 336 ? -7.455 -28.542 27.492 1.00 39.56 336 SER A C 1
ATOM 2588 O O . SER A 1 336 ? -6.372 -28.655 28.069 1.00 39.56 336 SER A O 1
ATOM 2590 N N . GLY A 1 337 ? -8.613 -28.346 28.113 1.00 35.72 337 GLY A N 1
ATOM 2591 C CA . GLY A 1 337 ? -8.842 -28.328 29.553 1.00 35.72 337 GLY A CA 1
ATOM 2592 C C . GLY A 1 337 ? -10.309 -28.068 29.814 1.00 35.72 337 GLY A C 1
ATOM 2593 O O . GLY A 1 337 ? -10.725 -26.915 29.583 1.00 35.72 337 GLY A O 1
#

pLDDT: mean 76.61, std 16.54, range [35.72, 97.12]

Nearest PDB structures (foldseek):
  5lg4-assembly1_A  TM=3.377E-01  e=2.652E+00  Saccharomyces cerevisiae S288C
  7ung-assembly1_D5  TM=1.551E-01  e=6.365E+00  Homo sapiens
  7ung-assembly1_D3  TM=1.474E-01  e=7.922E+00  Homo sapiens

Foldseek 3Di:
DDVVCLLDLVSLLVVLLCVLVVLLVVQQVVQPHNLCLLAQEADPDDGRQCQLPVVQAPPRHRYYDHDRFPSNQLLLLLCCVQVVAAEDEPVCVVVDDRPPSHHYDPDPLQVQLQCLLSVVQSVLCVVGSVSSSNVLLVLLSVLQSLLLSLCSVVPSVVSSCSSPPVVSSVCSSNSALVSNLVSLLSQLCCLVPDDDPPPDPVVNVVSNVSSVVSLVSSLSNDVVSLVSLLVQLVVLQVVLVVVLVVLVVVVVVLVPDDDDDDPDDPDPPRPPVVVVVSVVVSVVSNVVSVVSNVVSVVSVVSSVVSCVPVCPPCVVVVVPVVVVVVVVVVVVVPPPD